Protein AF-A0A968P2T9-F1 (afdb_monomer_lite)

Structure (mmCIF, N/CA/C/O backbone):
data_AF-A0A968P2T9-F1
#
_entry.id   AF-A0A968P2T9-F1
#
loop_
_atom_site.group_PDB
_atom_site.id
_atom_site.type_symbol
_atom_site.label_atom_id
_atom_site.label_alt_id
_atom_site.label_comp_id
_atom_site.label_asym_id
_atom_site.label_entity_id
_atom_site.label_seq_id
_atom_site.pdbx_PDB_ins_code
_atom_site.Cartn_x
_atom_site.Cartn_y
_atom_site.Cartn_z
_atom_site.occupancy
_atom_site.B_iso_or_equiv
_atom_site.auth_seq_id
_atom_site.auth_comp_id
_atom_site.auth_asym_id
_atom_site.auth_atom_id
_atom_site.pdbx_PDB_model_num
ATOM 1 N N . MET A 1 1 ? -28.328 20.223 61.448 1.00 57.19 1 MET A N 1
ATOM 2 C CA . MET A 1 1 ? -27.144 19.652 60.765 1.00 57.19 1 MET A CA 1
ATOM 3 C C . MET A 1 1 ? -27.605 18.899 59.526 1.00 57.19 1 MET A C 1
ATOM 5 O O . MET A 1 1 ? -28.168 17.821 59.668 1.00 57.19 1 MET A O 1
ATOM 9 N N . SER A 1 2 ? -27.414 19.452 58.328 1.00 60.19 2 SER A N 1
ATOM 10 C CA . SER A 1 2 ? -27.784 18.763 57.083 1.00 60.19 2 SER A CA 1
ATOM 11 C C . SER A 1 2 ? -26.655 17.834 56.639 1.00 60.19 2 SER A C 1
ATOM 13 O O . SER A 1 2 ? -25.523 18.282 56.472 1.00 60.19 2 SER A O 1
ATOM 15 N N . ARG A 1 3 ? -26.944 16.544 56.428 1.00 58.56 3 ARG A N 1
ATOM 16 C CA . ARG A 1 3 ? -26.004 15.641 55.748 1.00 58.56 3 ARG A CA 1
ATOM 17 C C . ARG A 1 3 ? -25.970 16.008 54.266 1.00 58.56 3 ARG A C 1
ATOM 19 O O . ARG A 1 3 ? -26.998 15.914 53.601 1.00 58.56 3 ARG A O 1
ATOM 26 N N . ALA A 1 4 ? -24.803 16.393 53.755 1.00 63.84 4 ALA A N 1
ATOM 27 C CA . ALA A 1 4 ? -24.607 16.540 52.317 1.00 63.84 4 ALA A CA 1
ATOM 28 C C . ALA A 1 4 ? -24.872 15.191 51.612 1.00 63.84 4 ALA A C 1
ATOM 30 O O . ALA A 1 4 ? -24.473 14.145 52.144 1.00 63.84 4 ALA A O 1
ATOM 31 N N . PRO A 1 5 ? -25.538 15.177 50.444 1.00 64.38 5 PRO A N 1
ATOM 32 C CA . PRO A 1 5 ? -25.755 13.946 49.699 1.00 64.38 5 PRO A CA 1
ATOM 33 C C . PRO A 1 5 ? -24.405 13.386 49.240 1.00 64.38 5 PRO A C 1
ATOM 35 O O . PRO A 1 5 ? -23.612 14.085 48.608 1.00 64.38 5 PRO A O 1
ATOM 38 N N . ARG A 1 6 ? -24.140 12.109 49.539 1.00 62.03 6 ARG A N 1
ATOM 39 C CA . ARG A 1 6 ? -22.997 11.402 48.950 1.00 62.03 6 ARG A CA 1
ATOM 40 C C . ARG A 1 6 ? -23.218 11.347 47.441 1.00 62.03 6 ARG A C 1
ATOM 42 O O . ARG A 1 6 ? -24.184 10.726 47.002 1.00 62.03 6 ARG A O 1
ATOM 49 N N . GLN A 1 7 ? -22.329 11.958 46.659 1.00 64.44 7 GLN A N 1
ATOM 50 C CA . GLN A 1 7 ? -22.297 11.691 45.224 1.00 64.44 7 GLN A CA 1
ATOM 51 C C . GLN A 1 7 ? -22.068 10.183 45.020 1.00 64.44 7 GLN A C 1
ATOM 53 O O . GLN A 1 7 ? -21.199 9.615 45.693 1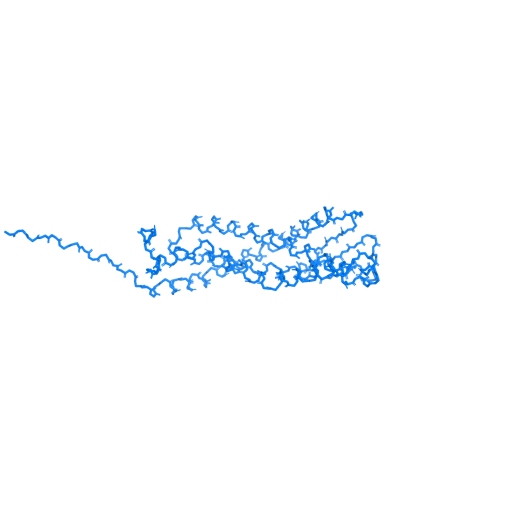.00 64.44 7 GLN A O 1
ATOM 58 N N . PRO A 1 8 ? -22.835 9.512 44.144 1.00 57.16 8 PRO A N 1
ATOM 59 C CA . PRO A 1 8 ? -22.564 8.123 43.815 1.00 57.16 8 PRO A CA 1
ATOM 60 C C . PRO A 1 8 ? -21.191 8.055 43.149 1.00 57.16 8 PRO A C 1
ATOM 62 O O . PRO A 1 8 ? -20.938 8.741 42.160 1.00 57.16 8 PRO A O 1
ATOM 65 N N . SER A 1 9 ? -20.295 7.241 43.702 1.00 57.19 9 SER A N 1
ATOM 66 C CA . SER A 1 9 ? -18.974 7.012 43.127 1.00 57.19 9 SER A CA 1
ATOM 67 C C . SER A 1 9 ? -19.130 6.403 41.734 1.00 57.19 9 SER A C 1
ATOM 69 O O . SER A 1 9 ? -19.505 5.233 41.614 1.00 57.19 9 SER A O 1
ATOM 71 N N . SER A 1 10 ? -18.862 7.199 40.695 1.00 57.94 10 SER A N 1
ATOM 72 C CA . SER A 1 10 ? -18.890 6.773 39.295 1.00 57.94 10 SER A CA 1
ATOM 73 C C . SER A 1 10 ? -18.146 5.442 39.134 1.00 57.94 10 SER A C 1
ATOM 75 O O . SER A 1 10 ? -17.003 5.352 39.591 1.00 57.94 10 SER A O 1
ATOM 77 N N . PRO A 1 11 ? -18.746 4.406 38.515 1.00 52.25 11 PRO A N 1
ATOM 78 C CA . PRO A 1 11 ? -18.118 3.095 38.416 1.00 52.25 11 PRO A CA 1
ATOM 79 C C . PRO A 1 11 ? -16.846 3.193 37.570 1.00 52.25 11 PRO A C 1
ATOM 81 O O . PRO A 1 11 ? -16.902 3.273 36.342 1.00 52.25 11 PRO A O 1
ATOM 84 N N . GLN A 1 12 ? -15.691 3.203 38.240 1.00 55.19 12 GLN A N 1
ATOM 85 C CA . GLN A 1 12 ? -14.381 3.241 37.599 1.00 55.19 12 GLN A CA 1
ATOM 86 C C . GLN A 1 12 ? -14.208 1.975 36.756 1.00 55.19 12 GLN A C 1
ATOM 88 O O . GLN A 1 12 ? -13.986 0.882 37.280 1.00 55.19 12 GLN A O 1
ATOM 93 N N . ALA A 1 13 ? -14.347 2.120 35.437 1.00 54.91 13 ALA A N 1
ATOM 94 C CA . ALA A 1 13 ? -14.226 1.016 34.498 1.00 54.91 13 ALA A CA 1
ATOM 95 C C . ALA A 1 13 ? -12.825 0.401 34.616 1.00 54.91 13 ALA A C 1
ATOM 97 O O . ALA A 1 13 ? -11.833 1.030 34.251 1.00 54.91 13 ALA A O 1
ATOM 98 N N . SER A 1 14 ? -12.742 -0.822 35.147 1.00 57.97 14 SER A N 1
ATOM 99 C CA . SER A 1 14 ? -11.471 -1.423 35.559 1.00 57.97 14 SER A CA 1
ATOM 100 C C . SER A 1 14 ? -10.460 -1.430 34.398 1.00 57.97 14 SER A C 1
ATOM 102 O O . SER A 1 14 ? -10.811 -1.932 33.321 1.00 57.97 14 SER A O 1
ATOM 104 N N . PRO A 1 15 ? -9.216 -0.933 34.576 1.00 59.22 15 PRO A N 1
ATOM 105 C CA . PRO A 1 15 ? -8.272 -0.739 33.468 1.00 59.22 15 PRO A CA 1
ATOM 106 C C . PRO A 1 15 ? -7.952 -1.992 32.636 1.00 59.22 15 PRO A C 1
ATOM 108 O O . PRO A 1 15 ? -7.680 -1.879 31.445 1.00 59.22 15 PRO A O 1
ATOM 111 N N . GLY A 1 16 ? -8.055 -3.201 33.202 1.00 62.84 16 GLY A N 1
ATOM 112 C CA . GLY A 1 16 ? -7.894 -4.454 32.443 1.00 62.84 16 GLY A CA 1
ATOM 113 C C . GLY A 1 16 ? -9.012 -4.740 31.422 1.00 62.84 16 GLY A C 1
ATOM 114 O O . GLY A 1 16 ? -8.830 -5.534 30.500 1.00 62.84 16 GLY A O 1
ATOM 115 N N . SER A 1 17 ? -10.171 -4.084 31.541 1.00 77.62 17 SER A N 1
ATOM 116 C CA . SER A 1 17 ? -11.371 -4.397 30.751 1.00 77.62 17 SER A CA 1
ATOM 117 C C . SER A 1 17 ? -11.293 -3.995 29.274 1.00 77.62 17 SER A C 1
ATOM 119 O O . SER A 1 17 ? -12.089 -4.490 28.473 1.00 77.62 17 SER A O 1
ATOM 121 N N . TRP A 1 18 ? -10.407 -3.071 28.882 1.00 83.12 18 TRP A N 1
ATOM 122 C CA . TRP A 1 18 ? -10.335 -2.609 27.489 1.00 83.12 18 TRP A CA 1
ATOM 123 C C . TRP A 1 18 ? -9.618 -3.625 26.591 1.00 83.12 18 TRP A C 1
ATOM 125 O O . TRP A 1 18 ? -10.095 -3.897 25.490 1.00 83.12 18 TRP A O 1
ATOM 135 N N . TYR A 1 19 ? -8.535 -4.240 27.081 1.00 85.75 19 TYR A N 1
ATOM 136 C CA . TYR A 1 19 ? -7.712 -5.178 26.315 1.00 85.75 19 TYR A CA 1
ATOM 137 C C . TYR A 1 19 ? -8.507 -6.427 25.912 1.00 85.75 19 TYR A C 1
ATOM 139 O O . TYR A 1 19 ? -8.580 -6.758 24.731 1.00 85.75 19 TYR A O 1
ATOM 147 N N . GLY A 1 20 ? -9.210 -7.057 26.862 1.00 89.81 20 GLY A N 1
ATOM 148 C CA . GLY A 1 20 ? -10.080 -8.203 26.570 1.00 89.81 20 GLY A CA 1
ATOM 149 C C . GLY A 1 20 ? -11.211 -7.866 25.586 1.00 89.81 20 GLY A C 1
ATOM 150 O O . GLY A 1 20 ? -11.536 -8.671 24.714 1.00 89.81 20 GLY A O 1
ATOM 151 N N . ARG A 1 21 ? -11.766 -6.644 25.654 1.00 91.31 21 ARG A N 1
ATOM 152 C CA . ARG A 1 21 ? -12.741 -6.153 24.663 1.00 91.31 21 ARG A CA 1
ATOM 153 C C . ARG A 1 21 ? -12.107 -5.979 23.281 1.00 91.31 21 ARG A C 1
ATOM 155 O O . ARG A 1 21 ? -12.719 -6.406 22.308 1.00 91.31 21 ARG A O 1
ATOM 162 N N . PHE A 1 22 ? -10.903 -5.413 23.184 1.00 91.62 22 PHE A N 1
ATOM 163 C CA . PHE A 1 22 ? -10.178 -5.273 21.917 1.00 91.62 22 PHE A CA 1
ATOM 164 C C . PHE A 1 22 ? -9.858 -6.637 21.290 1.00 91.62 22 PHE A C 1
ATOM 166 O O . PHE A 1 22 ? -10.236 -6.861 20.146 1.00 91.62 22 PHE A O 1
ATOM 173 N N . VAL A 1 23 ? -9.271 -7.578 22.040 1.00 93.81 23 VAL A N 1
ATOM 174 C CA . VAL A 1 23 ? -8.944 -8.933 21.545 1.00 93.81 23 VAL A CA 1
ATOM 175 C C . VAL A 1 23 ? -10.196 -9.681 21.074 1.00 93.81 23 VAL A C 1
ATOM 177 O O . VAL A 1 23 ? -10.207 -10.238 19.978 1.00 93.81 23 VAL A O 1
ATOM 180 N N . ARG A 1 24 ? -11.294 -9.636 21.839 1.00 95.19 24 ARG A N 1
ATOM 181 C CA . ARG A 1 24 ? -12.575 -10.227 21.418 1.00 95.19 24 ARG A CA 1
ATOM 182 C C . ARG A 1 24 ? -13.101 -9.585 20.130 1.00 95.19 24 ARG A C 1
ATOM 184 O O . ARG A 1 24 ? -13.526 -10.289 19.221 1.00 95.19 24 ARG A O 1
ATOM 191 N N . ASN A 1 25 ? -13.082 -8.255 20.041 1.00 95.50 25 ASN A N 1
ATOM 192 C CA . ASN A 1 25 ? -13.547 -7.543 18.852 1.00 95.50 25 ASN A CA 1
ATOM 193 C C . ASN A 1 25 ? -12.642 -7.803 17.628 1.00 95.50 25 ASN A C 1
ATOM 195 O O . ASN A 1 25 ? -13.147 -7.823 16.512 1.00 95.50 25 ASN A O 1
ATOM 199 N N . LEU A 1 26 ? -11.339 -8.027 17.828 1.00 95.44 26 LEU A N 1
ATOM 200 C CA . LEU A 1 26 ? -10.359 -8.388 16.796 1.00 95.44 26 LEU A CA 1
ATOM 201 C C . LEU A 1 26 ? -10.717 -9.741 16.165 1.00 95.44 26 LEU A C 1
ATOM 203 O O . LEU A 1 26 ? -10.847 -9.832 14.945 1.00 95.44 26 LEU A O 1
ATOM 207 N N . LEU A 1 27 ? -10.9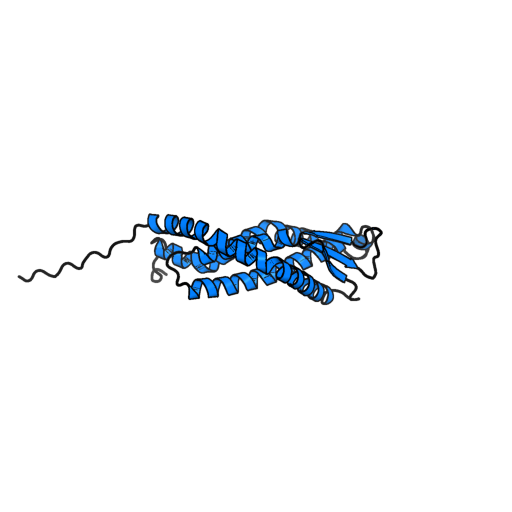77 -10.757 16.993 1.00 96.38 27 LEU A N 1
ATOM 208 C CA . LEU A 1 27 ? -11.435 -12.076 16.538 1.00 96.38 27 LEU A CA 1
ATOM 209 C C . LEU A 1 27 ? -12.773 -11.993 15.781 1.00 96.38 27 LEU A C 1
ATOM 211 O O . LEU A 1 27 ? -12.916 -12.587 14.714 1.00 96.38 27 LEU A O 1
ATOM 215 N N . LEU A 1 28 ? -13.731 -11.206 16.287 1.00 96.56 28 LEU A N 1
ATOM 216 C CA . LEU A 1 28 ? -15.032 -10.997 15.635 1.00 96.56 28 LEU A CA 1
ATOM 217 C C . LEU A 1 28 ? -14.932 -10.205 14.317 1.00 96.56 28 LEU A C 1
ATOM 219 O O . LEU A 1 28 ? -15.721 -10.441 13.406 1.00 96.56 28 LEU A O 1
ATOM 223 N N . ALA A 1 29 ? -13.976 -9.280 14.194 1.00 96.31 29 ALA A N 1
ATOM 224 C CA . ALA A 1 29 ? -13.755 -8.496 12.978 1.00 96.31 29 ALA A CA 1
ATOM 225 C C . ALA A 1 29 ? -13.016 -9.280 11.879 1.00 96.31 29 ALA A C 1
ATOM 227 O O . ALA A 1 29 ? -13.169 -8.954 10.703 1.00 96.31 29 ALA A O 1
ATOM 228 N N . PHE A 1 30 ? -12.242 -10.312 12.234 1.00 96.69 30 PHE A N 1
ATOM 229 C CA . PHE A 1 30 ? -11.427 -11.074 11.283 1.00 96.69 30 PHE A CA 1
ATOM 230 C C . PHE A 1 30 ? -12.251 -11.698 10.151 1.00 96.69 30 PHE A C 1
ATOM 232 O O . PHE A 1 30 ? -11.978 -11.440 8.980 1.00 96.69 30 PHE A O 1
ATOM 239 N N . VAL A 1 31 ? -13.297 -12.460 10.485 1.00 96.81 31 VAL A N 1
ATOM 240 C CA . VAL A 1 31 ? -14.134 -13.162 9.495 1.00 96.81 31 VAL A CA 1
ATOM 241 C C . VAL A 1 31 ? -14.789 -12.207 8.479 1.00 96.81 31 VAL A C 1
ATOM 243 O O . VAL A 1 31 ? -14.565 -12.404 7.283 1.00 96.81 31 VAL A O 1
ATOM 246 N N . PRO A 1 32 ? -15.546 -11.157 8.871 1.00 96.75 32 PRO A N 1
ATOM 247 C CA . PRO A 1 32 ? -16.163 -10.256 7.897 1.00 96.75 32 PRO A CA 1
ATOM 248 C C . PRO A 1 32 ? -15.134 -9.461 7.080 1.00 96.75 32 PRO A C 1
ATOM 250 O O . PRO A 1 32 ? -15.366 -9.240 5.892 1.00 96.75 32 PRO A O 1
ATOM 253 N N . VAL A 1 33 ? -13.985 -9.079 7.656 1.00 97.75 33 VAL A N 1
ATOM 254 C CA . VAL A 1 33 ? -12.912 -8.409 6.896 1.00 97.75 33 VAL A CA 1
ATOM 255 C C . VAL A 1 33 ? -12.317 -9.347 5.842 1.00 97.75 33 VAL A C 1
ATOM 257 O O . VAL A 1 33 ? -12.147 -8.925 4.701 1.00 97.75 33 VAL A O 1
ATOM 260 N N . VAL A 1 34 ? -12.067 -10.619 6.171 1.00 96.88 34 VAL A N 1
ATOM 261 C CA . VAL A 1 34 ? -11.575 -11.621 5.208 1.00 96.88 34 VAL A CA 1
ATOM 262 C C . VAL A 1 34 ? -12.594 -11.887 4.095 1.00 96.88 34 VAL A C 1
ATOM 264 O O . VAL A 1 34 ? -12.207 -11.920 2.928 1.00 96.88 34 VAL A O 1
ATOM 267 N N . VAL A 1 35 ? -13.887 -12.014 4.416 1.00 97.56 35 VAL A N 1
ATOM 268 C CA . VAL A 1 35 ? -14.950 -12.233 3.414 1.00 97.56 35 VAL A CA 1
ATOM 269 C C . VAL A 1 35 ? -15.072 -11.042 2.459 1.00 97.56 35 VAL A C 1
ATOM 271 O O . VAL A 1 35 ? -15.038 -11.229 1.243 1.00 97.56 35 VAL A O 1
ATOM 274 N N . VAL A 1 36 ? -15.148 -9.812 2.981 1.00 97.12 36 VAL A N 1
ATOM 275 C CA . VAL A 1 36 ? -15.184 -8.597 2.146 1.00 97.12 36 VAL A CA 1
ATOM 276 C C . VAL A 1 36 ? -13.911 -8.482 1.304 1.00 97.12 36 VAL A C 1
ATOM 278 O O . VAL A 1 36 ? -13.985 -8.178 0.113 1.00 97.12 36 VAL A O 1
ATOM 281 N N . TRP A 1 37 ? -12.743 -8.776 1.880 1.00 95.94 37 TRP A N 1
ATOM 282 C CA . TRP A 1 37 ? -11.480 -8.693 1.155 1.00 95.94 37 TRP A CA 1
ATOM 283 C C . TRP A 1 37 ? -11.362 -9.723 0.026 1.00 95.94 37 TRP A C 1
ATOM 285 O O . TRP A 1 37 ? -10.880 -9.387 -1.057 1.00 95.94 37 TRP A O 1
ATOM 295 N N . ALA A 1 38 ? -11.835 -10.955 0.228 1.00 94.00 38 ALA A N 1
ATOM 296 C CA . ALA A 1 38 ? -11.848 -11.986 -0.809 1.00 94.00 38 ALA A CA 1
ATOM 297 C C . ALA A 1 38 ? -12.680 -11.558 -2.033 1.00 94.00 38 ALA A C 1
ATOM 299 O O . ALA A 1 38 ? -12.240 -11.738 -3.168 1.00 94.00 38 ALA A O 1
ATOM 300 N N . LEU A 1 39 ? -13.833 -10.916 -1.803 1.00 95.88 39 LEU A N 1
ATOM 301 C CA . LEU A 1 39 ? -14.697 -10.380 -2.862 1.00 95.88 39 LEU A CA 1
ATOM 302 C C . LEU A 1 39 ? -14.074 -9.169 -3.584 1.00 95.88 39 LEU A C 1
ATOM 304 O O . LEU A 1 39 ? -14.229 -9.025 -4.795 1.00 95.88 39 LEU A O 1
ATOM 308 N N . VAL A 1 40 ? -13.347 -8.309 -2.862 1.00 95.19 40 VAL A N 1
ATOM 309 C CA . VAL A 1 40 ? -12.718 -7.090 -3.413 1.00 95.19 40 VAL A CA 1
ATOM 310 C C . VAL A 1 40 ? -11.390 -7.370 -4.135 1.00 95.19 40 VAL A C 1
ATOM 312 O O . VAL A 1 40 ? -11.073 -6.688 -5.111 1.00 95.19 40 VAL A O 1
ATOM 315 N N . THR A 1 41 ? -10.631 -8.389 -3.712 1.00 94.25 41 THR A N 1
ATOM 316 C CA . THR A 1 41 ? -9.289 -8.734 -4.234 1.00 94.25 41 THR A CA 1
ATOM 317 C C . THR A 1 41 ? -9.162 -8.726 -5.770 1.00 94.25 41 THR A C 1
ATOM 319 O O . THR A 1 41 ? -8.246 -8.064 -6.260 1.00 94.25 41 THR A O 1
ATOM 322 N N . PRO A 1 42 ? -10.019 -9.395 -6.575 1.00 93.06 42 PRO A N 1
ATOM 323 C CA . PRO A 1 42 ? -9.838 -9.419 -8.032 1.00 93.06 42 PRO A CA 1
ATOM 324 C C . PRO A 1 42 ? -9.936 -8.022 -8.668 1.00 93.06 42 PRO A C 1
ATOM 326 O O . PRO A 1 42 ? -9.113 -7.672 -9.515 1.00 93.06 42 PRO A O 1
ATOM 329 N N . PHE A 1 43 ? -10.882 -7.192 -8.217 1.00 94.81 43 PHE A N 1
ATOM 330 C CA . PHE A 1 43 ? -11.015 -5.803 -8.668 1.00 94.81 43 PHE A CA 1
ATOM 331 C C . PHE A 1 43 ? -9.826 -4.953 -8.212 1.00 94.81 43 PHE A C 1
ATOM 333 O O . PHE A 1 43 ? -9.309 -4.141 -8.981 1.00 94.81 43 PHE A O 1
ATOM 340 N N . TYR A 1 44 ? -9.359 -5.175 -6.981 1.00 95.50 44 TYR A N 1
ATOM 341 C CA . TYR A 1 44 ? -8.224 -4.461 -6.409 1.00 95.50 44 TYR A CA 1
ATOM 342 C C . TYR A 1 44 ? -6.915 -4.735 -7.154 1.00 95.50 44 TYR A C 1
ATOM 344 O O . TYR A 1 44 ? -6.147 -3.807 -7.400 1.00 95.50 44 TYR A O 1
ATOM 352 N N . ASN A 1 45 ? -6.690 -5.977 -7.586 1.00 95.31 45 ASN A N 1
ATOM 353 C CA . ASN A 1 45 ? -5.501 -6.352 -8.351 1.00 95.31 45 ASN A CA 1
ATOM 354 C C . ASN A 1 45 ? -5.494 -5.670 -9.723 1.00 95.31 45 ASN A C 1
ATOM 356 O O . ASN A 1 45 ? -4.498 -5.057 -10.097 1.00 95.31 45 ASN A O 1
ATOM 360 N N . VAL A 1 46 ? -6.627 -5.686 -10.437 1.00 94.75 46 VAL A N 1
ATOM 361 C CA . VAL A 1 46 ? -6.772 -4.969 -11.718 1.00 94.75 46 VAL A CA 1
ATOM 362 C C . VAL A 1 46 ? -6.591 -3.457 -11.538 1.00 94.75 46 VAL A C 1
ATOM 364 O O . VAL A 1 46 ? -5.942 -2.818 -12.369 1.00 94.75 46 VAL A O 1
ATOM 367 N N . PHE A 1 47 ? -7.118 -2.881 -10.453 1.00 96.31 47 PHE A N 1
ATOM 368 C CA . PHE A 1 47 ? -6.924 -1.471 -10.119 1.00 96.31 47 PHE A CA 1
ATOM 369 C C . PHE A 1 47 ? -5.449 -1.138 -9.847 1.00 96.31 47 PHE A C 1
ATOM 371 O O . PHE A 1 47 ? -4.914 -0.245 -10.503 1.00 96.31 47 PHE A O 1
ATOM 378 N N . LEU A 1 48 ? -4.776 -1.861 -8.942 1.00 96.50 48 LEU A N 1
ATOM 379 C CA . LEU A 1 48 ? -3.370 -1.621 -8.602 1.00 96.50 48 LEU A CA 1
ATOM 380 C C . LEU A 1 48 ? -2.465 -1.757 -9.827 1.00 96.50 48 LEU A C 1
ATOM 382 O O . LEU A 1 48 ? -1.666 -0.863 -10.092 1.00 96.50 48 LEU A O 1
ATOM 386 N N . THR A 1 49 ? -2.616 -2.831 -10.608 1.00 95.88 49 THR A N 1
ATOM 387 C CA . THR A 1 49 ? -1.809 -3.053 -11.814 1.00 95.88 49 THR A CA 1
ATOM 388 C C . THR A 1 49 ? -1.963 -1.905 -12.817 1.00 95.88 49 THR A C 1
ATOM 390 O O . THR A 1 49 ? -0.956 -1.410 -13.318 1.00 95.88 49 THR A O 1
ATOM 393 N N . ARG A 1 50 ? -3.186 -1.404 -13.054 1.00 96.62 50 ARG A N 1
ATOM 394 C CA . ARG A 1 50 ? -3.428 -0.246 -13.939 1.00 96.62 50 ARG A CA 1
ATOM 395 C C . ARG A 1 50 ? -2.908 1.072 -13.356 1.00 96.62 50 ARG A C 1
ATOM 397 O O . ARG A 1 50 ? -2.332 1.875 -14.085 1.00 96.62 50 ARG A O 1
ATOM 404 N N . ALA A 1 51 ? -3.091 1.305 -12.057 1.00 97.75 51 ALA A N 1
ATOM 405 C CA . ALA A 1 51 ? -2.631 2.520 -11.386 1.00 97.75 51 ALA A CA 1
ATOM 406 C C . ALA A 1 51 ? -1.095 2.615 -11.376 1.00 97.75 51 ALA A C 1
ATOM 408 O O . ALA A 1 51 ? -0.540 3.657 -11.728 1.00 97.75 51 ALA A O 1
ATOM 409 N N . THR A 1 52 ? -0.404 1.516 -11.060 1.00 97.44 52 THR A N 1
ATOM 410 C CA . THR A 1 52 ? 1.057 1.437 -11.152 1.00 97.44 52 THR A CA 1
ATOM 411 C C . THR A 1 52 ? 1.539 1.501 -12.599 1.00 97.44 52 THR A C 1
ATOM 413 O O . THR A 1 52 ? 2.521 2.188 -12.849 1.00 97.44 52 THR A O 1
ATOM 416 N N . GLU A 1 53 ? 0.866 0.870 -13.568 1.00 97.44 53 GLU A N 1
ATOM 417 C CA . GLU A 1 53 ? 1.242 0.987 -14.986 1.00 97.44 53 GLU A CA 1
ATOM 418 C C . GLU A 1 53 ? 1.221 2.451 -15.452 1.00 97.44 53 GLU A C 1
ATOM 420 O O . GLU A 1 53 ? 2.185 2.925 -16.058 1.00 97.44 53 GLU A O 1
ATOM 425 N N . ASN A 1 54 ? 0.160 3.189 -15.116 1.00 97.56 54 ASN A N 1
ATOM 426 C CA . ASN A 1 54 ? 0.052 4.613 -15.424 1.00 97.56 54 ASN A CA 1
ATOM 427 C C . ASN A 1 54 ? 1.163 5.427 -14.743 1.00 97.56 54 ASN A C 1
ATOM 429 O O . ASN A 1 54 ? 1.808 6.238 -15.405 1.00 97.56 54 ASN A O 1
ATOM 433 N N . LEU A 1 55 ? 1.444 5.175 -13.459 1.00 97.56 55 LEU A N 1
ATOM 434 C CA . LEU A 1 55 ? 2.512 5.864 -12.729 1.00 97.56 55 LEU A CA 1
ATOM 435 C C . LEU A 1 55 ? 3.909 5.548 -13.298 1.00 97.56 55 LEU A C 1
ATOM 437 O O . LEU A 1 55 ? 4.733 6.449 -13.451 1.00 97.56 55 LEU A O 1
ATOM 441 N N . VAL A 1 56 ? 4.176 4.297 -13.687 1.00 97.19 56 VAL A N 1
ATOM 442 C CA . VAL A 1 56 ? 5.418 3.929 -14.384 1.00 97.19 56 VAL A CA 1
ATOM 443 C C . VAL A 1 56 ? 5.523 4.693 -15.707 1.00 97.19 56 VAL A C 1
ATOM 445 O O . VAL A 1 56 ? 6.545 5.336 -15.931 1.00 97.19 56 VAL A O 1
ATOM 448 N N . ARG A 1 57 ? 4.453 4.746 -16.515 1.00 96.38 57 ARG A N 1
ATOM 449 C CA . ARG A 1 57 ? 4.383 5.505 -17.785 1.00 96.38 57 ARG A CA 1
ATOM 450 C C . ARG A 1 57 ? 4.444 7.033 -17.649 1.00 96.38 57 ARG A C 1
ATOM 452 O O . ARG A 1 57 ? 4.594 7.728 -18.656 1.00 96.38 57 ARG A O 1
ATOM 459 N N . MET A 1 58 ? 4.337 7.571 -16.435 1.00 96.50 58 MET A N 1
ATOM 460 C CA . MET A 1 58 ? 4.633 8.977 -16.124 1.00 96.50 58 MET A CA 1
ATOM 461 C C . MET A 1 58 ? 6.111 9.204 -15.759 1.00 96.50 58 MET A C 1
ATOM 463 O O . MET A 1 58 ? 6.553 10.346 -15.713 1.00 96.50 58 MET A O 1
ATOM 467 N N . THR A 1 59 ? 6.882 8.136 -15.527 1.00 93.31 59 THR A N 1
ATOM 468 C CA . THR A 1 59 ? 8.298 8.163 -15.109 1.00 93.31 59 THR A CA 1
ATOM 469 C C . THR A 1 59 ? 9.230 7.469 -16.115 1.00 93.31 59 THR A C 1
ATOM 471 O O . THR A 1 59 ? 10.311 7.000 -15.747 1.00 93.31 59 THR A O 1
ATOM 474 N N . GLU A 1 60 ? 8.810 7.345 -17.374 1.00 93.06 60 GLU A N 1
ATOM 475 C CA . GLU A 1 60 ? 9.598 6.780 -18.474 1.00 93.06 60 GLU A CA 1
ATOM 476 C C . GLU A 1 60 ? 9.285 7.490 -19.799 1.00 93.06 60 GLU A C 1
ATOM 478 O O . GLU A 1 60 ? 8.175 7.982 -20.017 1.00 93.06 60 GLU A O 1
ATOM 483 N N . SER A 1 61 ? 10.271 7.510 -20.691 1.00 89.06 61 SER A N 1
ATOM 484 C CA . SER A 1 61 ? 10.125 7.895 -22.091 1.00 89.06 61 SER A CA 1
ATOM 485 C C . SER A 1 61 ? 11.128 7.069 -22.904 1.00 89.06 61 SER A C 1
ATOM 487 O O . SER A 1 61 ? 12.314 7.125 -22.572 1.00 89.06 61 SER A O 1
ATOM 489 N N . PRO A 1 62 ? 10.707 6.296 -23.923 1.00 90.69 62 PRO A N 1
ATOM 490 C CA . PRO A 1 62 ? 9.324 6.042 -24.349 1.00 90.69 62 PRO A CA 1
ATOM 491 C C . PRO A 1 62 ? 8.485 5.231 -23.334 1.00 90.69 62 PRO A C 1
ATOM 493 O O . PRO A 1 62 ? 9.007 4.620 -22.406 1.00 90.69 62 PRO A O 1
ATOM 496 N N . ARG A 1 63 ? 7.156 5.215 -23.525 1.00 95.25 63 ARG A N 1
ATOM 497 C CA . ARG A 1 63 ? 6.168 4.516 -22.668 1.00 95.25 63 ARG A CA 1
ATOM 498 C C . ARG A 1 63 ? 6.038 3.023 -23.001 1.00 95.25 63 ARG A C 1
ATOM 500 O O . ARG A 1 63 ? 5.009 2.578 -23.515 1.00 95.25 63 ARG A O 1
ATOM 507 N N . VAL A 1 64 ? 7.107 2.274 -22.755 1.00 95.31 64 VAL A N 1
ATOM 508 C CA . VAL A 1 64 ? 7.274 0.867 -23.165 1.00 95.31 64 VAL A CA 1
ATOM 509 C C . VAL A 1 64 ? 6.794 -0.163 -22.141 1.00 95.31 64 VAL A C 1
ATOM 511 O O . VAL A 1 64 ? 6.550 -1.312 -22.516 1.00 95.31 64 VAL A O 1
ATOM 514 N N . THR A 1 65 ? 6.628 0.210 -20.869 1.00 96.25 65 THR A N 1
ATOM 515 C CA . THR A 1 65 ? 6.200 -0.733 -19.826 1.00 96.25 65 THR A CA 1
ATOM 516 C C . THR A 1 65 ? 4.738 -1.130 -20.013 1.00 96.25 65 THR A C 1
ATOM 518 O O . THR A 1 65 ? 3.871 -0.263 -20.181 1.00 96.25 65 THR A O 1
ATOM 521 N N . ARG A 1 66 ? 4.429 -2.431 -19.909 1.00 96.12 66 ARG A N 1
ATOM 522 C CA . ARG A 1 66 ? 3.059 -2.927 -19.682 1.00 96.12 66 ARG A CA 1
ATOM 523 C C . ARG A 1 66 ? 3.002 -3.910 -18.516 1.00 96.12 66 ARG A C 1
ATOM 525 O O . ARG A 1 66 ? 3.889 -4.756 -18.385 1.00 96.12 66 ARG A O 1
ATOM 532 N N . LEU A 1 67 ? 1.967 -3.797 -17.685 1.00 95.62 67 LEU A N 1
ATOM 533 C CA . LEU A 1 67 ? 1.750 -4.646 -16.512 1.00 95.62 67 LEU A CA 1
ATOM 534 C C . LEU A 1 67 ? 0.434 -5.422 -16.657 1.00 95.62 67 LEU A C 1
ATOM 536 O O . LEU A 1 67 ? -0.625 -4.828 -16.851 1.00 95.62 67 LEU A O 1
ATOM 540 N N . GLU A 1 68 ? 0.480 -6.746 -16.512 1.00 94.00 68 GLU A N 1
ATOM 541 C CA . GLU A 1 68 ? -0.699 -7.615 -16.653 1.00 94.00 68 GLU A CA 1
ATOM 542 C C . GLU A 1 68 ? -0.945 -8.440 -15.390 1.00 94.00 68 GLU A C 1
ATOM 544 O O . GLU A 1 68 ? -0.007 -9.017 -14.841 1.00 94.00 68 GLU A O 1
ATOM 549 N N . VAL A 1 69 ? -2.206 -8.587 -14.968 1.00 92.69 69 VAL A N 1
ATOM 550 C CA . VAL A 1 69 ? -2.582 -9.560 -13.927 1.00 92.69 69 VAL A CA 1
ATOM 551 C C . VAL A 1 69 ? -2.618 -10.962 -14.540 1.00 92.69 69 VAL A C 1
ATOM 553 O O . VAL A 1 69 ? -3.352 -11.203 -15.496 1.00 92.69 69 VAL A O 1
ATOM 556 N N . ARG A 1 70 ? -1.875 -11.915 -13.968 1.00 89.75 70 ARG A N 1
ATOM 557 C CA . ARG A 1 70 ? -1.878 -13.329 -14.379 1.00 89.75 70 ARG A CA 1
ATOM 558 C C . ARG A 1 70 ? -2.215 -14.246 -13.204 1.00 89.75 70 ARG A C 1
ATOM 560 O O . ARG A 1 70 ? -1.760 -14.043 -12.080 1.00 89.75 70 ARG A O 1
ATOM 567 N N . LYS A 1 71 ? -3.032 -15.273 -13.474 1.00 83.06 71 LYS A N 1
ATOM 568 C CA . LYS A 1 71 ? -3.502 -16.275 -12.491 1.00 83.06 71 LYS A CA 1
ATOM 569 C C . LYS A 1 71 ? -4.047 -15.650 -11.187 1.00 83.06 71 LYS A C 1
ATOM 571 O O . LYS A 1 71 ? -3.776 -16.156 -10.101 1.00 83.06 71 LYS A O 1
ATOM 576 N N . THR A 1 72 ? -4.763 -14.526 -11.304 1.00 79.88 72 THR A N 1
ATOM 577 C CA . THR A 1 72 ? -5.387 -13.724 -10.223 1.00 79.88 72 THR A CA 1
ATOM 578 C C . THR A 1 72 ? -4.430 -13.073 -9.209 1.00 79.88 72 THR A C 1
ATOM 580 O O . THR A 1 72 ? -4.687 -11.949 -8.783 1.00 79.88 72 THR A O 1
ATOM 583 N N . HIS A 1 73 ? -3.329 -13.730 -8.838 1.00 87.44 73 HIS A N 1
ATOM 584 C CA . HIS A 1 73 ? -2.461 -13.360 -7.710 1.00 87.44 73 HIS A CA 1
ATOM 585 C C . HIS A 1 73 ? -1.095 -12.789 -8.099 1.00 87.44 73 HIS A C 1
ATOM 587 O O . HIS A 1 73 ? -0.348 -12.359 -7.220 1.00 87.44 73 HIS A O 1
ATOM 593 N N . TYR A 1 74 ? -0.752 -12.772 -9.387 1.00 91.25 74 TYR A N 1
ATOM 594 C CA . TYR A 1 74 ? 0.517 -12.250 -9.889 1.00 91.25 74 TYR A CA 1
ATOM 595 C C . TYR A 1 74 ? 0.267 -11.058 -10.802 1.00 91.25 74 TYR A C 1
ATOM 597 O O . TYR A 1 74 ? -0.726 -11.039 -11.530 1.00 91.25 74 TYR A O 1
ATOM 605 N N . PHE A 1 75 ? 1.187 -10.097 -10.805 1.00 92.38 75 PHE A N 1
ATOM 606 C CA . PHE A 1 75 ? 1.354 -9.201 -11.941 1.00 92.38 75 PHE A CA 1
ATOM 607 C C . PHE A 1 75 ? 2.689 -9.502 -12.623 1.00 92.38 75 PHE A C 1
ATOM 609 O O . PHE A 1 75 ? 3.694 -9.755 -11.954 1.00 92.38 75 PHE A O 1
ATOM 616 N N . VAL A 1 76 ? 2.691 -9.509 -13.953 1.00 95.00 76 VAL A N 1
ATOM 617 C CA . VAL A 1 76 ? 3.917 -9.638 -14.744 1.00 95.00 76 VAL A CA 1
ATOM 618 C C . VAL A 1 76 ? 4.343 -8.284 -15.281 1.00 95.00 76 VAL A C 1
ATOM 620 O O . VAL A 1 76 ? 3.510 -7.462 -15.667 1.00 95.00 76 VAL A O 1
ATOM 623 N N . ILE A 1 77 ? 5.653 -8.065 -15.299 1.00 95.75 77 ILE A N 1
ATOM 624 C CA . ILE A 1 77 ? 6.287 -6.863 -15.830 1.00 95.75 77 ILE A CA 1
ATOM 625 C C . ILE A 1 77 ? 6.754 -7.188 -17.246 1.00 95.75 77 ILE A C 1
ATOM 627 O O . ILE A 1 77 ? 7.534 -8.118 -17.446 1.00 95.75 77 ILE A O 1
ATOM 631 N N . THR A 1 78 ? 6.281 -6.435 -18.234 1.00 95.44 78 THR A N 1
ATOM 632 C CA . THR A 1 78 ? 6.640 -6.613 -19.648 1.00 95.44 78 THR A CA 1
ATOM 633 C C . THR A 1 78 ? 7.091 -5.288 -20.255 1.00 95.44 78 THR A C 1
ATOM 635 O O . THR A 1 78 ? 6.712 -4.212 -19.783 1.00 95.44 78 THR A O 1
ATOM 638 N N . ARG A 1 79 ? 7.904 -5.361 -21.310 1.00 94.06 79 ARG A N 1
ATOM 639 C CA . ARG A 1 79 ? 8.403 -4.203 -22.057 1.00 94.06 79 ARG A CA 1
ATOM 640 C C . ARG A 1 79 ? 8.283 -4.461 -23.548 1.00 94.06 79 ARG A C 1
ATOM 642 O O . ARG A 1 79 ? 8.738 -5.493 -24.030 1.00 94.06 79 ARG A O 1
ATOM 649 N N . THR A 1 80 ? 7.687 -3.523 -24.279 1.00 92.12 80 THR A N 1
ATOM 650 C CA . THR A 1 80 ? 7.504 -3.652 -25.736 1.00 92.12 80 THR A CA 1
ATOM 651 C C . THR A 1 80 ? 8.813 -3.557 -26.523 1.00 92.12 80 THR A C 1
ATOM 653 O O . THR A 1 80 ? 8.867 -4.011 -27.657 1.00 92.12 80 THR A O 1
ATOM 656 N N . ASP A 1 81 ? 9.856 -2.980 -25.925 1.00 91.88 81 ASP A N 1
ATOM 657 C CA . ASP A 1 81 ? 11.212 -2.849 -26.468 1.00 91.88 81 ASP A CA 1
ATOM 658 C C . ASP A 1 81 ? 12.193 -3.921 -25.948 1.00 91.88 81 ASP A C 1
ATOM 660 O O . ASP A 1 81 ? 13.346 -3.946 -26.366 1.00 91.88 81 ASP A O 1
ATOM 664 N N . PHE A 1 82 ? 11.753 -4.817 -25.054 1.00 88.56 82 PHE A N 1
ATOM 665 C CA . PHE A 1 82 ? 12.595 -5.861 -24.457 1.00 88.56 82 PHE A CA 1
ATOM 666 C C . PHE A 1 82 ? 11.863 -7.222 -24.456 1.00 88.56 82 PHE A C 1
ATOM 668 O O . PHE A 1 82 ? 11.366 -7.670 -23.415 1.00 88.56 82 PHE A O 1
ATOM 675 N N . PRO A 1 83 ? 11.741 -7.887 -25.623 1.00 83.88 83 PRO A N 1
ATOM 676 C CA . PRO A 1 83 ? 11.113 -9.202 -25.721 1.00 83.88 83 PRO A CA 1
ATOM 677 C C . PRO A 1 83 ? 11.960 -10.277 -25.023 1.00 83.88 83 PRO A C 1
ATOM 679 O O . PRO A 1 83 ? 13.183 -10.304 -25.147 1.00 83.88 83 PRO A O 1
ATOM 682 N N . 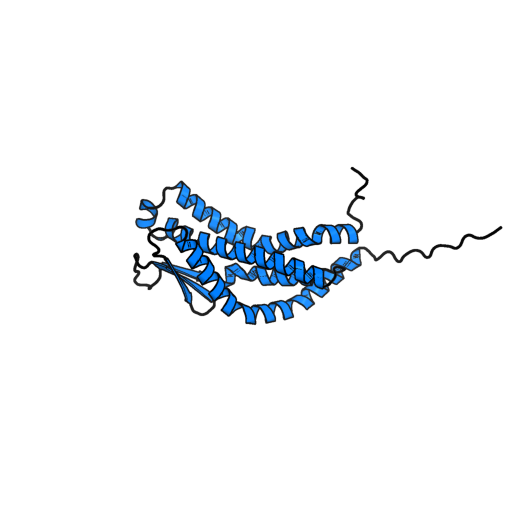THR A 1 84 ? 11.311 -11.210 -24.322 1.00 86.19 84 THR A N 1
ATOM 683 C CA . THR A 1 84 ? 11.978 -12.363 -23.692 1.00 86.19 84 THR A CA 1
ATOM 684 C C . THR A 1 84 ? 11.328 -13.674 -24.118 1.00 86.19 84 THR A C 1
ATOM 686 O O . THR A 1 84 ? 10.122 -13.732 -24.359 1.00 86.19 84 THR A O 1
ATOM 689 N N . ALA A 1 85 ? 12.097 -14.766 -24.111 1.00 83.69 85 ALA A N 1
ATOM 690 C CA . ALA A 1 85 ? 11.583 -16.112 -24.388 1.00 83.69 85 ALA A CA 1
ATOM 691 C C . ALA A 1 85 ? 10.509 -16.596 -23.384 1.00 83.69 85 ALA A C 1
ATOM 693 O O . ALA A 1 85 ? 9.798 -17.557 -23.660 1.00 83.69 85 ALA A O 1
ATOM 694 N N . LYS A 1 86 ? 10.371 -15.935 -22.223 1.00 83.88 86 LYS A N 1
ATOM 695 C CA . LYS A 1 86 ? 9.316 -16.204 -21.226 1.00 83.88 86 LYS A CA 1
ATOM 696 C C . LYS A 1 86 ? 8.045 -15.367 -21.449 1.00 83.88 86 LYS A C 1
ATOM 698 O O . LYS A 1 86 ? 7.045 -15.598 -20.776 1.00 83.88 86 LYS A O 1
ATOM 703 N N . GLY A 1 87 ? 8.082 -14.378 -22.347 1.00 86.00 87 GLY A N 1
ATOM 704 C CA . GLY A 1 87 ? 6.996 -13.419 -22.582 1.00 86.00 87 GLY A CA 1
ATOM 705 C C . GLY A 1 87 ? 6.839 -12.338 -21.502 1.00 86.00 87 GLY A C 1
ATOM 706 O O . GLY A 1 87 ? 5.896 -11.554 -21.564 1.00 86.00 87 GLY A O 1
ATOM 707 N N . PHE A 1 88 ? 7.732 -12.290 -20.510 1.00 90.19 88 PHE A N 1
ATOM 708 C CA . PHE A 1 88 ? 7.786 -11.262 -19.466 1.00 90.19 88 PHE A CA 1
ATOM 709 C C . PHE A 1 88 ? 9.203 -11.133 -18.884 1.00 90.19 88 PHE A C 1
ATOM 711 O O . PHE A 1 88 ? 10.046 -12.013 -19.075 1.00 90.19 88 PHE A O 1
ATOM 718 N N . LEU A 1 89 ? 9.468 -10.022 -18.194 1.00 91.75 89 LEU A N 1
ATOM 719 C CA . LEU A 1 89 ? 10.737 -9.741 -17.518 1.00 91.75 89 LEU A CA 1
ATOM 720 C C . LEU A 1 89 ? 10.778 -10.418 -16.145 1.00 91.75 89 LEU A C 1
ATOM 722 O O . LEU A 1 89 ? 11.661 -11.224 -15.880 1.00 91.75 89 LEU A O 1
ATOM 726 N N . GLU A 1 90 ? 9.782 -10.121 -15.306 1.00 93.38 90 GLU A N 1
ATOM 727 C CA . GLU A 1 90 ? 9.644 -10.657 -13.948 1.00 93.38 90 GLU A CA 1
ATOM 728 C C . GLU A 1 90 ? 8.157 -10.828 -13.571 1.00 93.38 90 GLU A C 1
ATOM 730 O O . GLU A 1 90 ? 7.282 -10.164 -14.139 1.00 93.38 90 GLU A O 1
ATOM 735 N N . SER A 1 91 ? 7.862 -11.740 -12.640 1.00 93.00 91 SER A N 1
ATOM 736 C CA . SER A 1 91 ? 6.507 -12.096 -12.188 1.00 93.00 91 SER A CA 1
ATOM 737 C C . SER A 1 91 ? 6.374 -11.990 -10.667 1.00 93.00 91 SER A C 1
ATOM 739 O O . SER A 1 91 ? 6.756 -12.902 -9.933 1.00 93.00 91 SER A O 1
ATOM 741 N N . VAL A 1 92 ? 5.743 -10.921 -10.182 1.00 91.38 92 VAL A N 1
ATOM 742 C CA . VAL A 1 92 ? 5.641 -10.602 -8.749 1.00 91.38 92 VAL A CA 1
ATOM 743 C C . VAL A 1 92 ? 4.237 -10.907 -8.224 1.00 91.38 92 VAL A C 1
ATOM 745 O O . VAL A 1 92 ? 3.230 -10.608 -8.869 1.00 91.38 92 VAL A O 1
ATOM 748 N N . ARG A 1 93 ? 4.137 -11.496 -7.028 1.00 92.06 93 ARG A N 1
ATOM 749 C CA . ARG A 1 93 ? 2.850 -11.851 -6.417 1.00 92.06 93 ARG A CA 1
ATOM 750 C C . ARG A 1 93 ? 2.189 -10.628 -5.772 1.00 92.06 93 ARG A C 1
ATOM 752 O O . ARG A 1 93 ? 2.548 -10.226 -4.668 1.00 92.06 93 ARG A O 1
ATOM 759 N N . ILE A 1 94 ? 1.199 -10.042 -6.444 1.00 89.50 94 ILE A N 1
ATOM 760 C CA . ILE A 1 94 ? 0.531 -8.811 -5.990 1.00 89.50 94 ILE A CA 1
ATOM 761 C C . ILE A 1 94 ? -0.214 -9.000 -4.657 1.00 89.50 94 ILE A C 1
ATOM 763 O O . ILE A 1 94 ? -0.298 -8.071 -3.856 1.00 89.50 94 ILE A O 1
ATOM 767 N N . THR A 1 95 ? -0.679 -10.220 -4.367 1.00 89.19 95 THR A N 1
ATOM 768 C CA . THR A 1 95 ? -1.373 -10.536 -3.107 1.00 89.19 95 THR A CA 1
ATOM 769 C C . THR A 1 95 ? -0.489 -10.373 -1.870 1.00 89.19 95 THR A C 1
ATOM 771 O O . THR A 1 95 ? -0.973 -9.906 -0.839 1.00 89.19 95 THR A O 1
ATOM 774 N N . ASP A 1 96 ? 0.816 -10.625 -1.986 1.00 89.06 96 ASP A N 1
ATOM 775 C CA . ASP A 1 96 ? 1.762 -10.449 -0.877 1.00 89.06 96 ASP A CA 1
ATOM 776 C C . ASP A 1 96 ? 2.135 -8.967 -0.656 1.00 89.06 96 ASP A C 1
ATOM 778 O O . ASP A 1 96 ? 2.771 -8.633 0.346 1.00 89.06 96 ASP A O 1
ATOM 782 N N . ALA A 1 97 ? 1.747 -8.063 -1.568 1.00 87.94 97 ALA A N 1
ATOM 783 C CA . ALA A 1 97 ? 1.900 -6.616 -1.402 1.00 87.94 97 ALA A CA 1
ATOM 784 C C . ALA A 1 97 ? 0.751 -6.005 -0.580 1.00 87.94 97 ALA A C 1
ATOM 786 O O . ALA A 1 97 ? 0.995 -5.111 0.224 1.00 87.94 97 ALA A O 1
ATOM 787 N N . HIS A 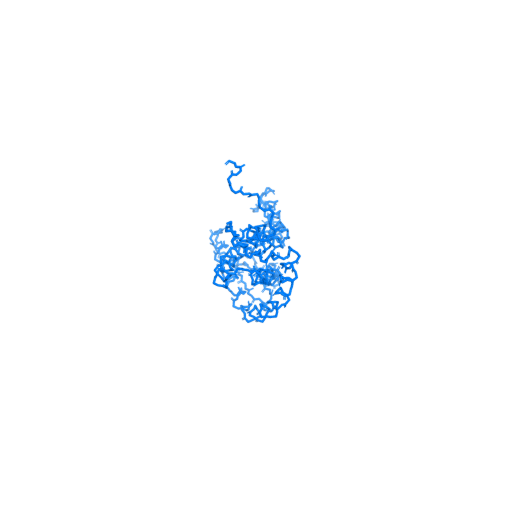1 98 ? -0.482 -6.503 -0.754 1.00 87.69 98 HIS A N 1
ATOM 788 C CA . HIS A 1 98 ? -1.695 -5.912 -0.171 1.00 87.69 98 HIS A CA 1
ATOM 789 C C . HIS A 1 98 ? -2.345 -6.730 0.962 1.00 87.69 98 HIS A C 1
ATOM 791 O O . HIS A 1 98 ? -3.332 -6.285 1.548 1.00 87.69 98 HIS A O 1
ATOM 797 N N . PHE A 1 99 ? -1.827 -7.918 1.297 1.00 90.06 99 PHE A N 1
ATOM 798 C CA . PHE A 1 99 ? -2.276 -8.709 2.456 1.00 90.06 99 PHE A CA 1
ATOM 799 C C . PHE A 1 99 ? -2.415 -7.909 3.779 1.00 90.06 99 PHE A C 1
ATOM 801 O O . PHE A 1 99 ? -3.391 -8.146 4.498 1.00 90.06 99 PHE A O 1
ATOM 808 N N . PRO A 1 100 ? -1.550 -6.918 4.106 1.00 95.31 100 PRO A N 1
ATOM 809 C CA . PRO A 1 100 ? -1.685 -6.122 5.333 1.00 95.31 100 PRO A CA 1
ATOM 810 C C . PRO A 1 100 ? -2.997 -5.323 5.459 1.00 95.31 100 PRO A C 1
ATOM 812 O O . PRO A 1 100 ? -3.339 -4.893 6.561 1.00 95.31 100 PRO A O 1
ATOM 815 N N . LEU A 1 101 ? -3.780 -5.166 4.382 1.00 96.12 101 LEU A N 1
ATOM 816 C CA . LEU A 1 101 ? -5.123 -4.572 4.443 1.00 96.12 101 LEU A CA 1
ATOM 817 C C . LEU A 1 101 ? -6.094 -5.362 5.330 1.00 96.12 101 LEU A C 1
ATOM 819 O O . LEU A 1 101 ? -6.979 -4.762 5.941 1.00 96.12 101 LEU A O 1
ATOM 823 N N . LEU A 1 102 ? -5.898 -6.679 5.468 1.00 96.88 102 LEU A N 1
ATOM 824 C CA . LEU A 1 102 ? -6.647 -7.493 6.427 1.00 96.88 102 LEU A CA 1
ATOM 825 C C . LEU A 1 102 ? -6.363 -7.045 7.866 1.00 96.88 102 LEU A C 1
ATOM 827 O O . LEU A 1 102 ? -7.292 -6.836 8.643 1.00 96.88 102 LEU A O 1
ATOM 831 N N . MET A 1 103 ? -5.087 -6.827 8.205 1.00 96.56 103 MET A N 1
ATOM 832 C CA . MET A 1 103 ? -4.682 -6.328 9.524 1.00 96.56 103 MET A CA 1
ATOM 833 C C . MET A 1 103 ? -5.226 -4.917 9.770 1.00 96.56 103 MET A C 1
ATOM 835 O O . MET A 1 103 ? -5.760 -4.653 10.844 1.00 96.56 103 MET A O 1
ATOM 839 N N . LEU A 1 104 ? -5.162 -4.037 8.764 1.00 97.56 104 LEU A N 1
ATOM 840 C CA . LEU A 1 104 ? -5.709 -2.679 8.834 1.00 97.56 104 LEU A CA 1
ATOM 841 C C . LEU A 1 104 ? -7.215 -2.695 9.140 1.00 97.56 104 LEU A C 1
ATOM 843 O O . LEU A 1 104 ? -7.654 -2.077 10.110 1.00 97.56 104 LEU A O 1
ATOM 847 N N . GLY A 1 105 ? -8.003 -3.429 8.347 1.00 97.50 105 GLY A N 1
ATOM 848 C CA . GLY A 1 105 ? -9.447 -3.548 8.546 1.00 97.50 105 GLY A CA 1
ATOM 849 C C . GLY A 1 105 ? -9.786 -4.091 9.933 1.00 97.50 105 GLY A C 1
ATOM 850 O O . GLY A 1 105 ? -10.572 -3.492 10.665 1.00 97.50 105 GLY A O 1
ATOM 851 N N . VAL A 1 106 ? -9.130 -5.179 10.339 1.00 97.69 106 VAL A N 1
ATOM 852 C CA . VAL A 1 106 ? -9.345 -5.807 11.647 1.00 97.69 106 VAL A CA 1
ATOM 853 C C . VAL A 1 106 ? -8.999 -4.863 12.803 1.00 97.69 106 VAL A C 1
ATOM 855 O O . VAL A 1 106 ? -9.832 -4.669 13.689 1.00 97.69 106 VAL A O 1
ATOM 858 N N . PHE A 1 107 ? -7.827 -4.219 12.792 1.00 96.88 107 PHE A N 1
ATOM 859 C CA . PHE A 1 107 ? -7.406 -3.309 13.863 1.00 96.88 107 PHE A CA 1
ATOM 860 C C . PHE A 1 107 ? -8.341 -2.099 14.013 1.00 96.88 107 PHE A C 1
ATOM 862 O O . PHE A 1 107 ? -8.687 -1.728 15.136 1.00 96.88 107 PHE A O 1
ATOM 869 N N . PHE A 1 108 ? -8.783 -1.496 12.904 1.00 97.38 108 PHE A N 1
ATOM 870 C CA . PHE A 1 108 ? -9.648 -0.311 12.929 1.00 97.38 108 PHE A CA 1
ATOM 871 C C . PHE A 1 108 ? -11.084 -0.638 13.354 1.00 97.38 108 PHE A C 1
ATOM 873 O O . PHE A 1 108 ? -11.702 0.150 14.070 1.00 97.38 108 PHE A O 1
ATOM 880 N N . LEU A 1 109 ? -11.625 -1.795 12.961 1.00 96.69 109 LEU A N 1
ATOM 881 C CA . LEU A 1 109 ? -12.965 -2.204 13.386 1.00 96.69 109 LEU A CA 1
ATOM 882 C C . LEU A 1 109 ? -12.993 -2.690 14.845 1.00 96.69 109 LEU A C 1
ATOM 884 O O . LEU A 1 109 ? -14.001 -2.484 15.527 1.00 96.69 109 LEU A O 1
ATOM 888 N N . ALA A 1 110 ? -11.895 -3.261 15.352 1.00 95.81 110 ALA A N 1
ATOM 889 C CA . ALA A 1 110 ? -11.814 -3.832 16.698 1.00 95.81 110 ALA A CA 1
ATOM 890 C C . ALA A 1 110 ? -11.856 -2.810 17.855 1.00 95.81 110 ALA A C 1
ATOM 892 O O . ALA A 1 110 ? -12.197 -3.184 18.982 1.00 95.81 110 ALA A O 1
ATOM 893 N N . VAL A 1 111 ? -11.515 -1.538 17.610 1.00 94.12 111 VAL A N 1
ATOM 894 C CA . VAL A 1 111 ? -11.281 -0.539 18.673 1.00 94.12 111 VAL A CA 1
ATOM 895 C C . VAL A 1 111 ? -12.510 -0.366 19.590 1.00 94.12 111 VAL A C 1
ATOM 897 O O . VAL A 1 111 ? -13.578 0.036 19.114 1.00 94.12 111 VAL A O 1
ATOM 900 N N . PRO A 1 112 ? -12.402 -0.664 20.903 1.00 91.88 112 PRO A N 1
ATOM 901 C CA . PRO A 1 112 ? -13.492 -0.465 21.854 1.00 91.88 112 PRO A CA 1
ATOM 902 C C . PRO A 1 112 ? -13.705 1.029 22.150 1.00 91.88 112 PRO A C 1
ATOM 904 O O . PRO A 1 112 ? -12.804 1.842 21.981 1.00 91.88 112 PRO A O 1
ATOM 907 N N . GLY A 1 113 ? -14.905 1.401 22.602 1.00 89.38 113 GLY A N 1
ATOM 908 C CA . GLY A 1 113 ? -15.249 2.782 22.982 1.00 89.38 113 GLY A CA 1
ATOM 909 C C . GLY A 1 113 ? -15.489 3.746 21.811 1.00 89.38 113 GLY A C 1
ATOM 910 O O . GLY A 1 113 ? -16.354 4.610 21.907 1.00 89.38 113 GLY A O 1
ATOM 911 N N . VAL A 1 114 ? -14.807 3.571 20.675 1.00 92.50 114 VAL A N 1
ATOM 912 C CA . VAL A 1 114 ? -14.937 4.473 19.520 1.00 92.50 114 VAL A CA 1
ATOM 913 C C . VAL A 1 114 ? -16.243 4.232 18.748 1.00 92.50 114 VAL A C 1
ATOM 915 O O . VAL A 1 114 ? -16.573 3.102 18.365 1.00 92.50 114 VAL A O 1
ATOM 918 N N . ALA A 1 115 ? -16.970 5.313 18.451 1.00 95.06 115 ALA A N 1
ATOM 919 C CA . ALA A 1 115 ? -18.193 5.289 17.648 1.00 95.06 115 ALA A CA 1
ATOM 920 C C . ALA A 1 115 ? -17.969 4.688 16.244 1.00 95.06 115 ALA A C 1
ATOM 922 O O . ALA A 1 115 ? -16.970 4.972 15.581 1.00 95.06 115 ALA A O 1
ATOM 923 N N . TRP A 1 116 ? -18.927 3.889 15.759 1.00 95.31 116 TRP A N 1
ATOM 924 C CA . TRP A 1 116 ? -18.811 3.149 14.491 1.00 95.31 116 TRP A CA 1
ATOM 925 C C . TRP A 1 116 ? -18.520 4.052 13.281 1.00 95.31 116 TRP A C 1
ATOM 927 O O . TRP A 1 116 ? -17.630 3.750 12.491 1.00 95.31 116 TRP A O 1
ATOM 937 N N . LYS A 1 117 ? -19.181 5.217 13.190 1.00 97.06 117 LYS A N 1
ATOM 938 C CA . LYS A 1 117 ? -18.934 6.216 12.134 1.00 97.06 117 LYS A CA 1
ATOM 939 C C . LYS A 1 117 ? -17.472 6.692 12.106 1.00 97.06 117 LYS A C 1
ATOM 941 O O . LYS A 1 117 ? -16.885 6.746 11.031 1.00 97.06 117 LYS A O 1
ATOM 946 N N . ARG A 1 118 ? -16.864 6.970 13.271 1.00 96.50 118 ARG A N 1
ATOM 947 C CA . ARG A 1 118 ? -15.445 7.366 13.375 1.00 96.50 118 ARG A CA 1
ATOM 948 C C . ARG A 1 118 ? -14.513 6.205 13.011 1.00 96.50 118 ARG A C 1
ATOM 950 O O . ARG A 1 118 ? -13.533 6.433 12.311 1.00 96.50 118 ARG A O 1
ATOM 957 N N . ARG A 1 119 ? -14.852 4.961 13.385 1.00 96.44 119 ARG A N 1
ATOM 958 C CA . ARG A 1 119 ? -14.098 3.770 12.948 1.00 96.44 119 ARG A CA 1
ATOM 959 C C . ARG A 1 119 ? -14.087 3.605 11.426 1.00 96.44 119 ARG A C 1
ATOM 961 O O . ARG A 1 119 ? -13.013 3.437 10.855 1.00 96.44 119 ARG A O 1
ATOM 968 N N . LEU A 1 120 ? -15.242 3.722 10.766 1.00 97.38 120 LEU A N 1
ATOM 969 C CA . 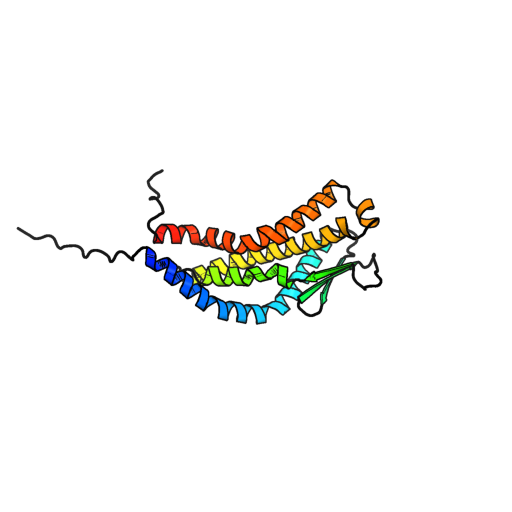LEU A 1 120 ? -15.333 3.641 9.302 1.00 97.38 120 LEU A CA 1
ATOM 970 C C . LEU A 1 120 ? -14.643 4.819 8.592 1.00 97.38 120 LEU A C 1
ATOM 972 O O . LEU A 1 120 ? -13.954 4.603 7.600 1.00 97.38 120 LEU A O 1
ATOM 976 N N . GLN A 1 121 ? -14.774 6.045 9.107 1.00 98.00 121 GLN A N 1
ATOM 977 C CA . GLN A 1 121 ? -14.117 7.230 8.542 1.00 98.00 121 GLN A CA 1
ATOM 978 C C . GLN A 1 121 ? -12.586 7.123 8.611 1.00 98.00 121 GLN A C 1
ATOM 980 O O . GLN A 1 121 ? -11.905 7.328 7.607 1.00 98.00 121 GLN A O 1
ATOM 985 N N . ASN A 1 122 ? -12.044 6.740 9.770 1.00 98.12 122 ASN A N 1
ATOM 986 C CA . ASN A 1 122 ? -10.610 6.515 9.947 1.00 98.12 122 ASN A CA 1
ATOM 987 C C . ASN A 1 122 ? -10.116 5.347 9.076 1.00 98.12 122 ASN A C 1
ATOM 989 O O . ASN A 1 122 ? -9.044 5.442 8.483 1.00 98.12 122 ASN A O 1
ATOM 993 N N . LEU A 1 123 ? -10.897 4.263 8.954 1.00 98.06 123 LEU A N 1
ATOM 994 C CA . LEU A 1 123 ? -10.564 3.135 8.077 1.00 98.06 123 LEU A CA 1
ATOM 995 C C . LEU A 1 123 ? -10.526 3.566 6.605 1.00 98.06 123 LEU A C 1
ATOM 997 O O . LEU A 1 123 ? -9.612 3.167 5.895 1.00 98.06 123 LEU A O 1
ATOM 1001 N N . GLY A 1 124 ? -11.445 4.429 6.160 1.00 98.19 124 GLY A N 1
ATOM 1002 C CA . GLY A 1 124 ? -11.407 5.028 4.822 1.00 98.19 124 GLY A CA 1
ATOM 1003 C C . GLY A 1 124 ? -10.092 5.763 4.543 1.00 98.19 124 GLY A C 1
ATOM 1004 O O . GLY A 1 124 ? -9.448 5.507 3.527 1.00 98.19 124 GLY A O 1
ATOM 1005 N N . TRP A 1 125 ? -9.631 6.603 5.475 1.00 98.44 125 TRP A N 1
ATOM 1006 C CA . TRP A 1 125 ? -8.331 7.277 5.355 1.00 98.44 125 TRP A CA 1
ATOM 1007 C C . TRP A 1 125 ? -7.145 6.306 5.390 1.00 98.44 125 TRP A C 1
ATOM 1009 O O . TRP A 1 125 ? -6.250 6.405 4.552 1.00 98.44 125 TRP A O 1
ATOM 1019 N N . GLY A 1 126 ? -7.151 5.330 6.303 1.00 98.38 126 GLY A N 1
ATOM 1020 C CA . GLY A 1 126 ? -6.115 4.297 6.371 1.00 98.38 126 GLY A CA 1
ATOM 1021 C C . GLY A 1 126 ? -6.028 3.461 5.088 1.00 98.38 126 GLY A C 1
ATOM 1022 O O . GLY A 1 126 ? -4.928 3.151 4.627 1.00 98.38 126 GLY A O 1
ATOM 1023 N N . LEU A 1 127 ? -7.174 3.145 4.475 1.00 98.25 127 LEU A N 1
ATOM 1024 C CA . LEU A 1 127 ? -7.259 2.466 3.182 1.00 98.25 127 LEU A CA 1
ATOM 1025 C C . LEU A 1 127 ? -6.671 3.331 2.064 1.00 98.25 127 LEU A C 1
ATOM 1027 O O . LEU A 1 127 ? -5.848 2.826 1.310 1.00 98.25 127 LEU A O 1
ATOM 1031 N N . LEU A 1 128 ? -7.020 4.620 1.977 1.00 98.19 128 LEU A N 1
ATOM 1032 C CA . LEU A 1 128 ? -6.468 5.534 0.965 1.00 98.19 128 LEU A CA 1
ATOM 1033 C C . LEU A 1 128 ? -4.937 5.659 1.060 1.00 98.19 128 LEU A C 1
ATOM 1035 O O . LEU A 1 128 ? -4.250 5.560 0.042 1.00 98.19 128 LEU A O 1
ATOM 1039 N N . ILE A 1 129 ? -4.391 5.798 2.273 1.00 98.31 129 ILE A N 1
ATOM 1040 C CA . ILE A 1 129 ? -2.935 5.851 2.492 1.00 98.31 129 ILE A CA 1
ATOM 1041 C C . ILE A 1 129 ? -2.280 4.516 2.103 1.00 98.31 129 ILE A C 1
ATOM 1043 O O . ILE A 1 129 ? -1.259 4.503 1.416 1.00 98.31 129 ILE A O 1
ATOM 1047 N N . SER A 1 130 ? -2.892 3.388 2.475 1.00 98.06 130 SER A N 1
ATOM 1048 C CA . SER A 1 130 ? -2.391 2.051 2.123 1.00 98.06 130 SER A CA 1
ATOM 1049 C C . SER A 1 130 ? -2.444 1.787 0.613 1.00 98.06 130 SER A C 1
ATOM 1051 O O . SER A 1 130 ? -1.515 1.215 0.055 1.00 98.06 130 SER A O 1
ATOM 1053 N N . VAL A 1 131 ? -3.488 2.252 -0.079 1.00 97.69 131 VAL A N 1
ATOM 1054 C CA . VAL A 1 131 ? -3.609 2.194 -1.545 1.00 97.69 131 VAL A CA 1
ATOM 1055 C C . VAL A 1 131 ? -2.462 2.942 -2.218 1.00 97.69 131 VAL A C 1
ATOM 1057 O O . VAL A 1 131 ? -1.801 2.378 -3.090 1.00 97.69 131 VAL A O 1
ATOM 1060 N N . PHE A 1 132 ? -2.196 4.180 -1.796 1.00 97.62 132 PHE A N 1
ATOM 1061 C CA . PHE A 1 132 ? -1.077 4.964 -2.317 1.00 97.62 132 PHE A CA 1
ATOM 1062 C C . PHE A 1 132 ? 0.266 4.262 -2.058 1.00 97.62 132 PHE A C 1
ATOM 1064 O O . PHE A 1 132 ? 1.073 4.113 -2.977 1.00 97.62 132 PHE A O 1
ATOM 1071 N N . PHE A 1 133 ? 0.466 3.740 -0.844 1.00 98.00 133 PHE A N 1
ATOM 1072 C CA . PHE A 1 133 ? 1.649 2.961 -0.484 1.00 98.00 133 PHE A CA 1
ATOM 1073 C C . PHE A 1 133 ? 1.845 1.729 -1.383 1.00 98.00 133 PHE A C 1
ATOM 1075 O O . PHE A 1 133 ? 2.953 1.517 -1.870 1.00 98.00 133 PHE A O 1
ATOM 1082 N N . HIS A 1 134 ? 0.796 0.947 -1.671 1.00 97.50 134 HIS A N 1
ATOM 1083 C CA . HIS A 1 134 ? 0.909 -0.201 -2.580 1.00 97.50 134 HIS A CA 1
ATOM 1084 C C . HIS A 1 134 ? 1.298 0.228 -3.999 1.00 97.50 134 HIS A C 1
ATOM 1086 O O . HIS A 1 134 ? 2.184 -0.382 -4.590 1.00 97.50 134 HIS A O 1
ATOM 1092 N N . ILE A 1 135 ? 0.699 1.296 -4.538 1.00 97.56 135 ILE A N 1
ATOM 1093 C CA . ILE A 1 135 ? 1.029 1.798 -5.884 1.00 97.56 135 ILE A CA 1
ATOM 1094 C C . ILE A 1 135 ? 2.514 2.202 -5.968 1.00 9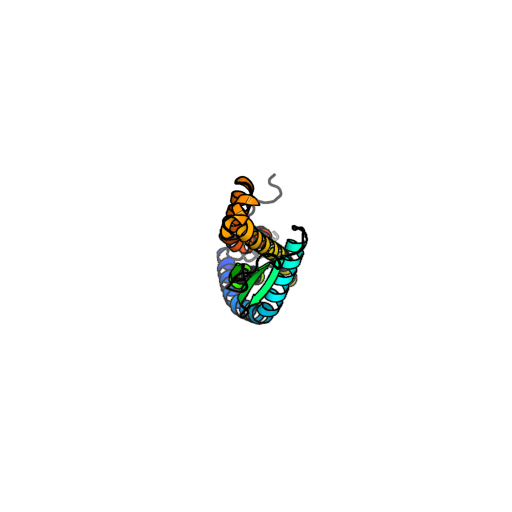7.56 135 ILE A C 1
ATOM 1096 O O . ILE A 1 135 ? 3.183 1.867 -6.950 1.00 97.56 135 ILE A O 1
ATOM 1100 N N . VAL A 1 136 ? 3.044 2.852 -4.923 1.00 97.69 136 VAL A N 1
ATOM 1101 C CA . VAL A 1 136 ? 4.466 3.226 -4.804 1.00 97.69 136 VAL A CA 1
ATOM 1102 C C . VAL A 1 136 ? 5.369 1.999 -4.623 1.00 97.69 136 VAL A C 1
ATOM 1104 O O . VAL A 1 136 ? 6.384 1.891 -5.307 1.00 97.69 136 VAL A O 1
ATOM 1107 N N . LEU A 1 137 ? 5.001 1.035 -3.774 1.00 97.31 137 LEU A N 1
ATOM 1108 C CA . LEU A 1 137 ? 5.723 -0.234 -3.609 1.00 97.31 137 LEU A CA 1
ATOM 1109 C C . LEU A 1 137 ? 5.849 -0.987 -4.945 1.00 97.31 137 LEU A C 1
ATOM 1111 O O . LEU A 1 137 ? 6.931 -1.466 -5.285 1.00 97.31 137 LEU A O 1
ATOM 1115 N N . LEU A 1 138 ? 4.774 -1.057 -5.734 1.00 96.81 138 LEU A N 1
ATOM 1116 C CA . LEU A 1 138 ? 4.804 -1.712 -7.042 1.00 96.81 138 LEU A CA 1
ATOM 1117 C C . LEU A 1 138 ? 5.619 -0.914 -8.084 1.00 96.81 138 LEU A C 1
ATOM 1119 O O . LEU A 1 138 ? 6.311 -1.527 -8.896 1.00 96.81 138 LEU A O 1
ATOM 1123 N N . LEU A 1 139 ? 5.630 0.426 -8.030 1.00 97.31 139 LEU A N 1
ATOM 1124 C CA . LEU A 1 139 ? 6.560 1.252 -8.822 1.00 97.31 139 LEU A CA 1
ATOM 1125 C C . LEU A 1 139 ? 8.023 0.925 -8.475 1.00 97.31 139 LEU A C 1
ATOM 1127 O O . LEU A 1 139 ? 8.836 0.731 -9.380 1.00 97.31 139 LEU A O 1
ATOM 1131 N N . PHE A 1 140 ? 8.356 0.827 -7.184 1.00 97.62 140 PHE A N 1
ATOM 1132 C CA . PHE A 1 140 ? 9.700 0.456 -6.731 1.00 97.62 140 PHE A CA 1
ATOM 1133 C C . PHE A 1 140 ? 10.084 -0.965 -7.158 1.00 97.62 140 PHE A C 1
ATOM 1135 O O . PHE A 1 140 ? 11.222 -1.165 -7.571 1.00 97.62 140 PHE A O 1
ATOM 1142 N N . TRP A 1 141 ? 9.154 -1.928 -7.156 1.00 97.00 141 TRP A N 1
ATOM 1143 C CA . TRP A 1 141 ? 9.377 -3.251 -7.755 1.00 97.00 141 TRP A CA 1
ATOM 1144 C C . TRP A 1 141 ? 9.745 -3.156 -9.246 1.00 97.00 141 TRP A C 1
ATOM 1146 O O . TRP A 1 141 ? 10.739 -3.749 -9.655 1.00 97.00 141 TRP A O 1
ATOM 1156 N N . VAL A 1 142 ? 9.012 -2.382 -10.057 1.00 97.12 142 VAL A N 1
ATOM 1157 C CA . VAL A 1 142 ? 9.310 -2.236 -11.499 1.00 97.12 142 VAL A CA 1
ATOM 1158 C C . VAL A 1 142 ? 10.668 -1.564 -11.733 1.00 97.12 142 VAL A C 1
ATOM 1160 O O . VAL A 1 142 ? 11.482 -2.068 -12.509 1.00 97.12 142 VAL A O 1
ATOM 1163 N N . LYS A 1 143 ? 10.961 -0.456 -11.038 1.00 97.56 143 LYS A N 1
ATOM 1164 C CA . LYS A 1 143 ? 12.256 0.235 -11.177 1.00 97.56 143 LYS A CA 1
ATOM 1165 C C . LYS A 1 143 ? 13.420 -0.609 -10.636 1.00 97.56 143 LYS A C 1
ATOM 1167 O O . LYS A 1 143 ? 14.498 -0.587 -11.225 1.00 97.56 143 LYS A O 1
ATOM 1172 N N . PHE A 1 144 ? 13.205 -1.413 -9.590 1.00 97.25 144 PHE A N 1
ATOM 1173 C CA . PHE A 1 144 ? 14.175 -2.402 -9.111 1.00 97.25 144 PHE A CA 1
ATOM 1174 C C . PHE A 1 144 ? 14.537 -3.406 -10.211 1.00 97.25 144 PHE A C 1
ATOM 1176 O O . PHE A 1 144 ? 15.714 -3.488 -10.549 1.00 97.25 144 PHE A O 1
ATOM 1183 N N . VAL A 1 145 ? 13.555 -4.064 -10.842 1.00 96.38 145 VAL A N 1
ATOM 1184 C CA . VAL A 1 145 ? 13.791 -4.997 -11.965 1.00 96.38 145 VAL A CA 1
ATOM 1185 C C . VAL A 1 145 ? 14.615 -4.327 -13.068 1.00 96.38 145 VAL A C 1
ATOM 1187 O O . VAL A 1 145 ? 15.618 -4.880 -13.514 1.00 96.38 145 VAL A O 1
ATOM 1190 N N . TYR A 1 146 ? 14.261 -3.101 -13.465 1.00 95.81 146 TYR A N 1
ATOM 1191 C CA . TYR A 1 146 ? 14.973 -2.380 -14.530 1.00 95.81 146 TYR A CA 1
ATOM 1192 C C . TYR A 1 146 ? 16.405 -1.999 -14.141 1.00 95.81 146 TYR A C 1
ATOM 1194 O O . TYR A 1 146 ? 17.302 -2.049 -14.981 1.00 95.81 146 TYR A O 1
ATOM 1202 N N . SER A 1 147 ? 16.638 -1.659 -12.874 1.00 96.69 147 SER A N 1
ATOM 1203 C CA . SER A 1 147 ? 17.951 -1.240 -12.378 1.00 96.69 147 SER A CA 1
ATOM 1204 C C . SER A 1 147 ? 18.869 -2.393 -11.946 1.00 96.69 147 SER A C 1
ATOM 1206 O O . SER A 1 147 ? 20.071 -2.172 -11.831 1.00 96.69 147 SER A O 1
ATOM 1208 N N . THR A 1 148 ? 18.364 -3.613 -11.717 1.00 95.75 148 THR A N 1
ATOM 1209 C CA . THR A 1 148 ? 19.191 -4.723 -11.194 1.00 95.75 148 THR A CA 1
ATOM 1210 C C . THR A 1 148 ? 19.080 -6.054 -11.939 1.00 95.75 148 THR A C 1
ATOM 1212 O O . THR A 1 148 ? 20.024 -6.838 -11.862 1.00 95.75 148 THR A O 1
ATOM 1215 N N . GLN A 1 149 ? 17.988 -6.338 -12.659 1.00 94.38 149 GLN A N 1
ATOM 1216 C CA . GLN A 1 149 ? 17.708 -7.685 -13.185 1.00 94.38 149 GLN A CA 1
ATOM 1217 C C . GLN A 1 149 ? 17.851 -7.837 -14.711 1.00 94.38 149 GLN A C 1
ATOM 1219 O O . GLN A 1 149 ? 17.812 -8.961 -15.205 1.00 94.38 149 GLN A O 1
ATOM 1224 N N . LEU A 1 150 ? 18.061 -6.756 -15.472 1.00 93.25 150 LEU A N 1
ATOM 1225 C CA . LEU A 1 150 ? 18.204 -6.802 -16.941 1.00 93.25 150 LEU A CA 1
ATOM 1226 C C . LEU A 1 150 ? 19.674 -6.866 -17.409 1.00 93.25 150 LEU A C 1
ATOM 1228 O O . LEU A 1 150 ? 19.989 -6.545 -18.555 1.00 93.25 150 LEU A O 1
ATOM 1232 N N . GLY A 1 151 ? 20.586 -7.290 -16.527 1.00 92.38 151 GLY A N 1
ATOM 1233 C CA . GLY A 1 151 ? 21.990 -7.558 -16.853 1.00 92.38 151 GLY A CA 1
ATOM 1234 C C . GLY A 1 151 ? 22.714 -6.340 -17.433 1.00 92.38 151 GLY A C 1
ATOM 1235 O O . GLY A 1 151 ? 22.715 -5.269 -16.828 1.00 92.38 151 GLY A O 1
ATOM 1236 N N . ALA A 1 152 ? 23.322 -6.501 -18.613 1.00 94.50 152 ALA A N 1
ATOM 1237 C CA . ALA A 1 152 ? 24.051 -5.434 -19.304 1.00 94.50 152 ALA A CA 1
ATOM 1238 C C . ALA A 1 152 ? 23.207 -4.161 -19.506 1.00 94.50 152 ALA A C 1
ATOM 1240 O O . ALA A 1 152 ? 23.701 -3.067 -19.243 1.00 94.50 152 ALA A O 1
ATOM 1241 N N . TRP A 1 153 ? 21.920 -4.294 -19.856 1.00 93.44 153 TRP A N 1
ATOM 1242 C CA . TRP A 1 153 ? 21.025 -3.144 -20.037 1.00 93.44 153 TRP A CA 1
ATOM 1243 C C . TRP A 1 153 ? 20.865 -2.340 -18.736 1.00 93.44 153 TRP A C 1
ATOM 1245 O O . TRP A 1 153 ? 20.932 -1.112 -18.747 1.00 93.44 153 TRP A O 1
ATOM 1255 N N . SER A 1 154 ? 20.742 -3.023 -17.588 1.00 95.44 154 SER A N 1
ATOM 1256 C CA . SER A 1 154 ? 20.707 -2.374 -16.268 1.00 95.44 154 SER A CA 1
ATOM 1257 C C . SER A 1 154 ? 22.018 -1.662 -15.918 1.00 95.44 154 SER A C 1
ATOM 1259 O O . SER A 1 154 ? 21.983 -0.627 -15.256 1.00 95.44 154 SER A O 1
ATOM 1261 N N . LEU A 1 155 ? 23.172 -2.196 -16.334 1.00 96.69 155 LEU A N 1
ATOM 1262 C CA . LEU A 1 155 ? 24.482 -1.585 -16.073 1.00 96.69 155 LEU A CA 1
ATOM 1263 C C . LEU A 1 155 ? 24.719 -0.328 -16.919 1.00 96.69 155 LEU A C 1
ATOM 1265 O O . LEU A 1 155 ? 25.277 0.640 -16.410 1.00 96.69 155 LEU A O 1
ATOM 1269 N N . GLU A 1 156 ? 24.271 -0.349 -18.173 1.00 96.56 156 GLU A N 1
ATOM 1270 C CA . GLU A 1 156 ? 24.336 0.766 -19.121 1.00 96.56 156 GLU A CA 1
ATOM 1271 C C . GLU A 1 156 ? 23.395 1.916 -18.723 1.00 96.56 156 GLU A C 1
ATOM 1273 O O . GLU A 1 156 ? 23.797 3.076 -18.708 1.00 96.56 156 GLU A O 1
ATOM 1278 N N . HIS A 1 157 ? 22.153 1.598 -18.341 1.00 94.69 157 HIS A N 1
ATOM 1279 C CA . HIS A 1 157 ? 21.109 2.602 -18.108 1.00 94.69 157 HIS A CA 1
ATOM 1280 C C . HIS A 1 157 ? 21.033 3.113 -16.656 1.00 94.69 157 HIS A C 1
ATOM 1282 O O . HIS A 1 157 ? 20.399 4.139 -16.407 1.00 94.69 157 HIS A O 1
ATOM 1288 N N . PHE A 1 158 ? 21.650 2.431 -15.678 1.00 96.94 158 PHE A N 1
ATOM 1289 C CA . PHE A 1 158 ? 21.596 2.826 -14.263 1.00 96.94 158 PHE A CA 1
ATOM 1290 C C . PHE A 1 158 ? 22.984 2.872 -13.609 1.00 96.94 158 PHE A C 1
ATOM 1292 O O . PHE A 1 158 ? 23.614 1.849 -13.327 1.00 96.94 158 PHE A O 1
ATOM 1299 N N . GLY A 1 159 ? 23.426 4.079 -13.247 1.00 97.38 159 GLY A N 1
ATOM 1300 C CA . GLY A 1 159 ? 24.615 4.277 -12.413 1.00 97.38 159 GLY A CA 1
ATOM 1301 C C . GLY A 1 159 ? 24.475 3.646 -11.011 1.00 97.38 159 GLY A C 1
ATOM 1302 O O . GLY A 1 159 ? 23.350 3.444 -10.540 1.00 97.38 159 GLY A O 1
ATOM 1303 N N . PRO A 1 160 ? 25.588 3.351 -10.304 1.00 97.38 160 PRO A N 1
ATOM 1304 C CA . PRO A 1 160 ? 25.572 2.583 -9.050 1.00 97.38 160 PRO A CA 1
ATOM 1305 C C . PRO A 1 160 ? 24.619 3.128 -7.976 1.00 97.38 160 PRO A C 1
ATOM 1307 O O . PRO A 1 160 ? 23.902 2.355 -7.343 1.00 97.38 160 PRO A O 1
ATOM 1310 N N . PHE A 1 161 ? 24.548 4.456 -7.819 1.00 97.94 161 PHE A N 1
ATOM 1311 C CA . PHE A 1 161 ? 23.624 5.105 -6.884 1.00 97.94 161 PHE A CA 1
ATOM 1312 C C . PHE A 1 161 ? 22.158 4.748 -7.165 1.00 97.94 161 PHE A C 1
ATOM 1314 O O . PHE A 1 161 ? 21.435 4.373 -6.246 1.00 97.94 161 PHE A O 1
ATOM 1321 N N . ALA A 1 162 ? 21.722 4.810 -8.427 1.00 96.94 162 ALA A N 1
ATOM 1322 C CA . ALA A 1 162 ? 20.334 4.536 -8.790 1.00 96.94 162 ALA A CA 1
ATOM 1323 C C . ALA A 1 162 ? 19.966 3.063 -8.542 1.00 96.94 162 ALA A C 1
ATOM 1325 O O . ALA A 1 162 ? 18.887 2.781 -8.026 1.00 96.94 162 ALA A O 1
ATOM 1326 N N . ARG A 1 163 ? 20.882 2.129 -8.836 1.00 97.38 163 ARG A N 1
ATOM 1327 C CA . ARG A 1 163 ? 20.695 0.693 -8.560 1.00 97.38 163 ARG A CA 1
ATOM 1328 C C . ARG A 1 163 ? 20.545 0.421 -7.060 1.00 97.38 163 ARG A C 1
ATOM 1330 O O . ARG A 1 163 ? 19.624 -0.285 -6.652 1.00 97.38 163 ARG A O 1
ATOM 1337 N N . ASN A 1 164 ? 21.383 1.057 -6.239 1.00 97.81 164 ASN A N 1
ATOM 1338 C CA . ASN A 1 164 ? 21.292 0.973 -4.781 1.00 97.81 164 ASN A CA 1
ATOM 1339 C C . ASN A 1 164 ? 20.007 1.623 -4.239 1.00 97.81 164 ASN A C 1
ATOM 1341 O O . ASN A 1 164 ? 19.362 1.044 -3.369 1.00 97.81 164 ASN A O 1
ATOM 1345 N N . PHE A 1 165 ? 19.600 2.782 -4.768 1.00 97.94 165 PHE A N 1
ATOM 1346 C CA . PHE A 1 165 ? 18.382 3.488 -4.358 1.00 97.94 165 PHE A CA 1
ATOM 1347 C C . PHE A 1 165 ? 17.115 2.666 -4.631 1.00 97.94 165 PHE A C 1
ATOM 1349 O O . PHE A 1 165 ? 16.310 2.458 -3.722 1.00 97.94 165 PHE A O 1
ATOM 1356 N N . TRP A 1 166 ? 16.947 2.148 -5.854 1.00 97.81 166 TRP A N 1
ATOM 1357 C CA . TRP A 1 166 ? 15.779 1.333 -6.201 1.00 97.81 166 TRP A CA 1
ATOM 1358 C C . TRP A 1 166 ? 15.779 -0.011 -5.465 1.00 97.81 166 TRP A C 1
ATOM 1360 O O . TRP A 1 166 ? 14.726 -0.427 -4.988 1.00 97.81 166 TRP A O 1
ATOM 1370 N N . GLY A 1 167 ? 16.942 -0.653 -5.298 1.00 96.88 167 GLY A N 1
ATOM 1371 C CA . GLY A 1 167 ? 17.085 -1.874 -4.499 1.00 96.88 167 GLY A CA 1
ATOM 1372 C C . GLY A 1 167 ? 16.720 -1.674 -3.028 1.00 96.88 167 GLY A C 1
ATOM 1373 O O . GLY A 1 167 ? 15.795 -2.317 -2.529 1.00 96.88 167 GLY A O 1
ATOM 1374 N N . LEU A 1 168 ? 17.397 -0.756 -2.334 1.00 97.75 168 LEU A N 1
ATOM 1375 C CA . LEU A 1 168 ? 17.143 -0.482 -0.918 1.00 97.75 168 LEU A CA 1
ATOM 1376 C C . LEU A 1 168 ? 15.707 0.005 -0.690 1.00 97.75 168 LEU A C 1
ATOM 1378 O O . LEU A 1 168 ? 15.028 -0.503 0.200 1.00 97.75 168 LEU A O 1
ATOM 1382 N N . GLY A 1 169 ? 15.216 0.930 -1.521 1.00 98.00 169 GLY A N 1
ATOM 1383 C CA . GLY A 1 169 ? 13.845 1.433 -1.442 1.00 98.00 169 GLY A CA 1
ATOM 1384 C C . GLY A 1 169 ? 12.807 0.325 -1.620 1.00 98.00 169 GLY A C 1
ATOM 1385 O O . GLY A 1 169 ? 11.889 0.218 -0.807 1.00 98.00 169 GLY A O 1
ATOM 1386 N N . LYS A 1 170 ? 12.996 -0.571 -2.601 1.00 96.62 170 LYS A N 1
ATOM 1387 C CA . LYS A 1 170 ? 12.160 -1.768 -2.772 1.00 96.62 170 LYS A CA 1
ATOM 1388 C C . LYS A 1 170 ? 12.170 -2.618 -1.507 1.00 96.62 170 LYS A C 1
ATOM 1390 O O . LYS A 1 170 ? 11.100 -2.968 -1.023 1.00 96.62 170 LYS A O 1
ATOM 1395 N N . HIS A 1 171 ? 13.339 -2.955 -0.961 1.00 96.31 171 HIS A N 1
ATOM 1396 C CA . HIS A 1 171 ? 13.428 -3.830 0.213 1.00 96.31 171 HIS A CA 1
ATOM 1397 C C . HIS A 1 171 ? 12.840 -3.201 1.488 1.00 96.31 171 HIS A C 1
ATOM 1399 O O . HIS A 1 171 ? 12.168 -3.904 2.241 1.00 96.31 171 HIS A O 1
ATOM 1405 N N . LEU A 1 172 ? 13.017 -1.894 1.713 1.00 97.62 172 LEU A N 1
ATOM 1406 C CA . LEU A 1 172 ? 12.421 -1.183 2.851 1.00 97.62 172 LEU A CA 1
ATOM 1407 C C . LEU A 1 172 ? 10.892 -1.077 2.739 1.00 97.62 172 LEU A C 1
ATOM 1409 O O . LEU A 1 172 ? 10.186 -1.296 3.725 1.00 97.62 172 LEU A O 1
ATOM 1413 N N . LEU A 1 173 ? 10.369 -0.789 1.543 1.00 97.00 173 LEU A N 1
ATOM 1414 C CA . LEU A 1 173 ? 8.926 -0.767 1.299 1.00 97.00 173 LEU A CA 1
ATOM 1415 C C . LEU A 1 173 ? 8.319 -2.170 1.447 1.00 97.00 173 LEU A C 1
ATOM 1417 O O . LEU A 1 173 ? 7.333 -2.334 2.155 1.00 97.00 173 LEU A O 1
ATOM 1421 N N . ASP A 1 174 ? 8.918 -3.183 0.820 1.00 94.88 174 ASP A N 1
ATOM 1422 C CA . ASP A 1 174 ? 8.370 -4.542 0.719 1.00 94.88 174 ASP A CA 1
ATOM 1423 C C . ASP A 1 174 ? 8.494 -5.373 2.007 1.00 94.88 174 ASP A C 1
ATOM 1425 O O . ASP A 1 174 ? 7.762 -6.348 2.169 1.00 94.88 174 ASP A O 1
ATOM 1429 N N . LEU A 1 175 ? 9.399 -5.011 2.924 1.00 92.12 175 LEU A N 1
ATOM 1430 C CA . LEU A 1 175 ? 9.577 -5.698 4.206 1.00 92.12 175 LEU A CA 1
ATOM 1431 C C . LEU A 1 175 ? 9.108 -4.831 5.395 1.00 92.12 175 LEU A C 1
ATOM 1433 O O . LEU A 1 175 ? 7.923 -4.927 5.728 1.00 92.12 175 LEU A O 1
ATOM 1437 N N . PRO A 1 176 ? 9.937 -3.993 6.059 1.00 94.75 176 PRO A N 1
ATOM 1438 C CA . PRO A 1 176 ? 9.539 -3.357 7.315 1.00 94.75 176 PRO A CA 1
ATOM 1439 C C . PRO A 1 176 ? 8.324 -2.437 7.165 1.00 94.75 176 PRO A C 1
ATOM 1441 O O . PRO A 1 176 ? 7.408 -2.518 7.982 1.00 94.75 176 PRO A O 1
ATOM 1444 N N . PHE A 1 177 ? 8.258 -1.596 6.125 1.00 95.94 177 PHE A N 1
ATOM 1445 C CA . PHE A 1 177 ? 7.162 -0.631 6.009 1.00 95.94 177 PHE A CA 1
ATOM 1446 C C . PHE A 1 177 ? 5.824 -1.295 5.658 1.00 95.94 177 PHE A C 1
ATOM 1448 O O . PHE A 1 177 ? 4.817 -0.951 6.274 1.00 95.94 177 PHE A O 1
ATOM 1455 N N . LYS A 1 178 ? 5.799 -2.298 4.767 1.00 95.50 178 LYS A N 1
ATOM 1456 C CA . LYS A 1 178 ? 4.575 -3.044 4.418 1.00 95.50 178 LYS A CA 1
ATOM 1457 C C . LYS A 1 178 ? 3.893 -3.671 5.638 1.00 95.50 178 LYS A C 1
ATOM 1459 O O . LYS A 1 178 ? 2.672 -3.599 5.756 1.00 95.50 178 LYS A O 1
ATOM 1464 N N . PHE A 1 179 ? 4.664 -4.261 6.554 1.00 93.44 179 PHE A N 1
ATOM 1465 C CA . PHE A 1 179 ? 4.110 -4.884 7.762 1.00 93.44 179 PHE A CA 1
ATOM 1466 C C . PHE A 1 179 ? 3.878 -3.892 8.912 1.00 93.44 179 PHE A C 1
ATOM 1468 O O . PHE A 1 179 ? 2.943 -4.081 9.689 1.00 93.44 179 PHE A O 1
ATOM 1475 N N . ALA A 1 180 ? 4.662 -2.813 9.010 1.00 96.88 180 ALA A N 1
ATOM 1476 C CA . ALA A 1 180 ? 4.458 -1.777 10.023 1.00 96.88 180 ALA A CA 1
ATOM 1477 C C . ALA A 1 180 ? 3.261 -0.855 9.722 1.00 96.88 180 ALA A C 1
ATOM 1479 O O . ALA A 1 180 ? 2.613 -0.384 10.658 1.00 96.88 180 ALA A O 1
ATOM 1480 N N . LEU A 1 181 ? 2.942 -0.600 8.446 1.00 97.25 181 LEU A N 1
ATOM 1481 C CA . LEU A 1 181 ? 1.962 0.414 8.037 1.00 97.25 181 LEU A CA 1
ATOM 1482 C C . LEU A 1 181 ? 0.569 0.262 8.688 1.00 97.25 181 LEU A C 1
ATOM 1484 O O . LEU A 1 181 ? 0.073 1.267 9.201 1.00 97.25 181 LEU A O 1
ATOM 1488 N N . PRO A 1 182 ? -0.067 -0.930 8.765 1.00 97.31 182 PRO A N 1
ATOM 1489 C CA . PRO A 1 182 ? -1.374 -1.062 9.415 1.00 97.31 182 PRO A CA 1
ATOM 1490 C C . PRO A 1 182 ? -1.348 -0.707 10.903 1.00 97.31 182 PRO A C 1
ATOM 1492 O O . PRO A 1 182 ? -2.295 -0.108 11.410 1.00 97.31 182 PRO A O 1
ATOM 1495 N N . PHE A 1 183 ? -0.262 -1.063 11.596 1.00 96.88 183 PHE A N 1
ATOM 1496 C CA . PHE A 1 183 ? -0.075 -0.764 13.013 1.00 96.88 183 PHE A CA 1
ATOM 1497 C C . PHE A 1 183 ? 0.237 0.719 13.236 1.00 96.88 183 PHE A C 1
ATOM 1499 O O . PHE A 1 183 ? -0.363 1.337 14.111 1.00 96.88 183 PHE A O 1
ATOM 1506 N N . ALA A 1 184 ? 1.109 1.311 12.415 1.00 97.88 184 ALA A N 1
ATOM 1507 C CA . ALA A 1 184 ? 1.445 2.732 12.476 1.00 97.88 184 ALA A CA 1
ATOM 1508 C C . ALA A 1 184 ? 0.217 3.621 12.215 1.00 97.88 184 ALA A C 1
ATOM 1510 O O . ALA A 1 184 ? -0.036 4.557 12.972 1.00 97.88 184 ALA A O 1
ATOM 1511 N N . LEU A 1 185 ? -0.595 3.288 11.202 1.00 98.25 185 LEU A N 1
ATOM 1512 C CA . LEU A 1 185 ? -1.861 3.974 10.930 1.00 98.25 185 LEU A CA 1
ATOM 1513 C C . LEU A 1 185 ? -2.853 3.801 12.087 1.00 98.25 185 LEU A C 1
ATOM 1515 O O . LEU A 1 185 ? -3.433 4.782 12.545 1.00 98.25 185 LEU A O 1
ATOM 1519 N N . TRP A 1 186 ? -3.034 2.580 12.596 1.00 97.69 186 TRP A N 1
ATOM 1520 C CA . TRP A 1 186 ? -3.918 2.329 13.738 1.00 97.69 186 TRP A CA 1
ATOM 1521 C C . TRP A 1 186 ? -3.496 3.123 14.984 1.00 97.69 186 TRP A C 1
ATOM 1523 O O . TRP A 1 186 ? -4.334 3.766 15.617 1.00 97.69 186 TRP A O 1
ATOM 1533 N N . ALA A 1 187 ? -2.200 3.142 15.299 1.00 96.56 187 ALA A N 1
ATOM 1534 C CA . ALA A 1 187 ? -1.658 3.897 16.420 1.00 96.56 187 ALA A CA 1
ATOM 1535 C C . ALA A 1 187 ? -1.881 5.408 16.238 1.00 96.56 187 ALA A C 1
ATOM 1537 O O . ALA A 1 187 ? -2.378 6.060 17.155 1.00 96.56 187 ALA A O 1
ATOM 1538 N N . ALA A 1 188 ? -1.614 5.954 15.047 1.00 97.19 188 ALA A N 1
ATOM 1539 C CA . ALA A 1 188 ? -1.841 7.368 14.744 1.00 97.19 188 ALA A CA 1
ATOM 1540 C C . ALA A 1 188 ? -3.315 7.796 14.902 1.00 97.19 188 ALA A C 1
ATOM 1542 O O . ALA A 1 188 ? -3.582 8.926 15.305 1.00 97.19 188 ALA A O 1
ATOM 1543 N N . PHE A 1 189 ? -4.274 6.904 14.626 1.00 96.75 189 PHE A N 1
ATOM 1544 C CA . PHE A 1 189 ? -5.707 7.204 14.734 1.00 96.75 189 PHE A CA 1
ATOM 1545 C C . PHE A 1 189 ? -6.341 6.941 16.114 1.00 96.75 189 PHE A C 1
ATOM 1547 O O . PHE A 1 189 ? -7.424 7.485 16.356 1.00 96.75 189 PHE A O 1
ATOM 1554 N N . TYR A 1 190 ? -5.727 6.112 16.977 1.00 95.00 190 TYR A N 1
ATOM 1555 C CA . TYR A 1 190 ? -6.372 5.602 18.205 1.00 95.00 190 TYR A CA 1
ATOM 1556 C C . TYR A 1 190 ? -5.497 5.482 19.461 1.00 95.00 190 TYR A C 1
ATOM 1558 O O . TYR A 1 190 ? -6.040 5.249 20.543 1.00 95.00 190 TYR A O 1
ATOM 1566 N N . LEU A 1 191 ? -4.167 5.610 19.377 1.00 90.31 191 LEU A N 1
ATOM 1567 C CA . LEU A 1 191 ? -3.306 5.437 20.556 1.00 90.31 191 LEU A CA 1
ATOM 1568 C C . LEU A 1 191 ? -3.614 6.485 21.641 1.00 90.31 191 LEU A C 1
ATOM 1570 O O . LEU A 1 191 ? -3.576 6.158 22.823 1.00 90.31 191 LEU A O 1
ATOM 1574 N N . GLY A 1 192 ? -3.996 7.705 21.243 1.00 87.44 192 GLY A N 1
ATOM 1575 C CA . GLY A 1 192 ? -4.465 8.754 22.154 1.00 87.44 192 GLY A CA 1
ATOM 1576 C C . GLY A 1 192 ? -5.710 8.341 22.947 1.00 87.44 192 GLY A C 1
ATOM 1577 O O . GLY A 1 192 ? -5.651 8.298 24.175 1.00 87.44 192 GLY A O 1
ATOM 1578 N N . ASP A 1 193 ? -6.793 7.953 22.259 1.00 86.06 193 ASP A N 1
ATOM 1579 C CA . ASP A 1 193 ? -8.052 7.522 22.894 1.00 86.06 193 ASP A CA 1
ATOM 1580 C C . ASP A 1 193 ? -7.841 6.344 23.862 1.00 86.06 193 ASP A C 1
ATOM 1582 O O . ASP A 1 193 ? -8.466 6.262 24.919 1.00 86.06 193 ASP A O 1
ATOM 1586 N N . LEU A 1 194 ? -6.954 5.410 23.503 1.00 82.75 194 LEU A N 1
ATOM 1587 C CA . LEU A 1 194 ? -6.661 4.222 24.306 1.00 82.75 194 LEU A CA 1
ATOM 1588 C C . LEU A 1 194 ? -5.781 4.537 25.525 1.00 82.75 194 LEU A C 1
ATOM 1590 O O . LEU A 1 194 ? -5.981 3.945 26.587 1.00 82.75 194 LEU A O 1
ATOM 1594 N N . LEU A 1 195 ? -4.842 5.483 25.414 1.00 82.81 195 LEU A N 1
ATOM 1595 C CA . LEU A 1 195 ? -4.054 5.956 26.555 1.00 82.81 195 LEU A CA 1
ATOM 1596 C C . LEU A 1 195 ? -4.929 6.721 27.557 1.00 82.81 195 LEU A C 1
ATOM 1598 O O . LEU A 1 195 ? -4.827 6.457 28.758 1.00 82.81 195 LEU A O 1
ATOM 1602 N N . GLU A 1 196 ? -5.844 7.570 27.082 1.00 80.81 196 GLU A N 1
ATOM 1603 C CA . GLU A 1 196 ? -6.866 8.235 27.907 1.00 80.81 196 GLU A CA 1
ATOM 1604 C C . GLU A 1 196 ? -7.773 7.223 28.612 1.00 80.81 196 GLU A C 1
ATOM 1606 O O . GLU A 1 196 ? -7.858 7.220 29.839 1.00 80.81 196 GLU A O 1
ATOM 1611 N N . ALA A 1 197 ? -8.369 6.288 27.863 1.00 77.00 197 ALA A N 1
ATOM 1612 C CA . ALA A 1 197 ? -9.241 5.245 28.409 1.00 77.00 197 ALA A CA 1
ATOM 1613 C C . ALA A 1 197 ? -8.535 4.280 29.386 1.00 77.00 197 ALA A C 1
ATOM 1615 O O . ALA A 1 197 ? -9.203 3.538 30.108 1.00 77.00 197 ALA A O 1
ATOM 1616 N N . SER A 1 198 ? -7.197 4.279 29.419 1.00 74.31 198 SER A N 1
ATOM 1617 C CA . SER A 1 198 ? -6.387 3.522 30.383 1.00 74.31 198 SER A CA 1
ATOM 1618 C C . SER A 1 198 ? -5.911 4.339 31.596 1.00 74.31 198 SER A C 1
ATOM 1620 O O . SER A 1 198 ? -5.237 3.779 32.460 1.00 74.31 198 SER A O 1
ATOM 1622 N N . GLY A 1 199 ? -6.236 5.637 31.668 1.00 74.25 199 GLY A N 1
ATOM 1623 C CA . GLY A 1 199 ? -5.779 6.551 32.722 1.00 74.25 199 GLY A CA 1
ATOM 1624 C C . GLY A 1 199 ? -4.287 6.899 32.650 1.00 74.25 199 GLY A C 1
ATOM 1625 O O . GLY A 1 199 ? -3.690 7.225 33.671 1.00 74.25 199 GLY A O 1
ATOM 1626 N N . ARG A 1 200 ? -3.663 6.778 31.467 1.00 68.94 200 ARG A N 1
ATOM 1627 C CA . ARG A 1 200 ? -2.206 6.930 31.266 1.00 68.94 200 ARG A CA 1
ATOM 1628 C C . ARG A 1 200 ? -1.788 8.203 30.534 1.00 68.94 200 ARG A C 1
ATOM 1630 O O . ARG A 1 200 ? -0.591 8.452 30.414 1.00 68.94 200 ARG A O 1
ATOM 1637 N N . ARG A 1 201 ? -2.734 8.994 30.022 1.00 61.66 201 ARG A N 1
ATOM 1638 C CA . ARG A 1 201 ? -2.432 10.318 29.463 1.00 61.66 201 ARG A CA 1
ATOM 1639 C C . ARG A 1 201 ? -2.338 11.324 30.624 1.00 61.66 201 ARG A C 1
ATOM 1641 O O . ARG A 1 201 ? -3.307 11.407 31.378 1.00 61.66 201 ARG A O 1
ATOM 1648 N N . PRO A 1 202 ? -1.223 12.061 30.805 1.00 57.41 202 PRO A N 1
ATOM 1649 C CA . PRO A 1 202 ? -1.201 13.182 31.743 1.00 57.41 202 PRO A CA 1
ATOM 1650 C C . PRO A 1 202 ? -2.224 14.246 31.300 1.00 57.41 202 PRO A C 1
ATOM 1652 O O . PRO A 1 202 ? -2.502 14.340 30.098 1.00 57.41 202 PRO A O 1
ATOM 1655 N N . PRO A 1 203 ? -2.810 15.024 32.229 1.00 56.75 203 PRO A N 1
ATOM 1656 C CA . PRO A 1 203 ? -3.753 16.081 31.873 1.00 56.75 203 PRO A CA 1
ATOM 1657 C C . PRO A 1 203 ? -3.092 17.102 30.940 1.00 56.75 203 PRO A C 1
ATOM 1659 O O . PRO A 1 203 ? -1.897 17.373 31.052 1.00 56.75 203 PRO A O 1
ATOM 1662 N N . ALA A 1 204 ? -3.874 17.663 30.015 1.00 59.59 204 ALA A N 1
ATOM 1663 C CA . ALA A 1 204 ? -3.382 18.636 29.035 1.00 59.59 204 ALA A CA 1
ATOM 1664 C C . ALA A 1 204 ? -2.907 19.952 29.681 1.00 59.59 204 ALA A C 1
ATOM 1666 O O . ALA A 1 204 ? -2.151 20.694 29.069 1.00 59.59 204 ALA A O 1
ATOM 1667 N N . ASP A 1 205 ? -3.315 20.195 30.926 1.00 59.97 205 ASP A N 1
ATOM 1668 C CA . ASP A 1 205 ? -3.062 21.410 31.705 1.00 59.97 205 ASP A CA 1
ATOM 1669 C C . ASP A 1 205 ? -1.712 21.368 32.463 1.00 59.97 205 ASP A C 1
ATOM 1671 O O . ASP A 1 205 ? -1.479 22.157 33.376 1.00 59.97 205 ASP A O 1
ATOM 1675 N N . ALA A 1 206 ? -0.839 20.406 32.133 1.00 52.59 206 ALA A N 1
ATOM 1676 C CA . ALA A 1 206 ? 0.443 20.147 32.802 1.00 52.59 206 ALA A CA 1
ATOM 1677 C C . ALA A 1 206 ? 1.684 20.615 32.006 1.00 52.59 206 ALA A C 1
ATOM 1679 O O . ALA A 1 206 ? 2.795 20.154 32.284 1.00 52.59 206 ALA A O 1
ATOM 1680 N N . THR A 1 207 ? 1.497 21.495 31.015 1.00 45.47 207 THR A N 1
ATOM 1681 C CA . THR A 1 207 ? 2.549 22.098 30.170 1.00 45.47 207 THR A CA 1
ATOM 1682 C C . THR A 1 207 ? 2.240 23.557 29.874 1.00 45.47 207 THR A C 1
ATOM 1684 O O . THR A 1 207 ? 1.125 23.783 29.351 1.00 45.47 207 THR A O 1
#

pLDDT: mean 89.97, std 12.32, range [45.47, 98.44]

Radius of gyration: 23.88 Å; chains: 1; bounding box: 53×38×87 Å

Sequence (207 aa):
MSRAPRQPSSPQASPGSWYGRFVRNLLLAFVPVVVVWALVTPFYNVFLTRATENLVRMTESPRVTRLEVRKTHYFVITRTDFPTAKGFLESVRITDAHFPLLMLGVFFLAVPGVAWKRRLQNLGWGLLISVFFHIVLLLFWVKFVYSTQLGAWSLEHFGPFARNFWGLGKHLLDLPFKFALPFALWAAFYLGDLLEASGRRPPADAT

Secondary structure (DSSP, 8-state):
-PPPPPPP------TTHHHHHHHHHHHHHHHHHHHHHHHHHHHHHHHHHHHHHHHHHTS-SS--EEEEEETTTEEEEEETTS--TTSSSEEEETHHHHTHHHHHHHHHHH-SSS-HHHHHHHHHHHHHHHHHHHHHHHHHHHHHHHHHTSTHHHHHH--HHHHHHHHHHHHHIIIIIHHHHHHHHHHHHHHHHHHHHTT-SPPTT--

Foldseek 3Di:
DDDDDPDPDDPLPPLVVQVVLLVVLLVVQLVVLVVVCVVCQLVLVVVLQVLLLVVLPVVDPPSFWHWDDDPSFKIFIAGNVDQDPVRGLDIGGLCLQQVCLSVLRSLLRSHPPDDPVLSVVLSVVLVVVSSVLSSVLVNLVNQQSLCPVPPPNNPVPDDPVSNCCSVVVNCCSSPPCSNCSSVVSSCVSPVVVSCVSSVNDDDPVPD